Protein AF-A0A1Q9CAR0-F1 (afdb_monomer_lite)

Sequence (341 aa):
MVTATFPPHSLTHALHVLQQLASGEGRPVPVQEAQLLLSLAAATNALPNNTLVHLPWAWGQFVFPDGYIPATAQSIAPRDVLLQPCAVFRSPPAFCKAQLRRAITVALQLARDASGANPSSQTRASPALARAWKVWLFLPRMLLFRPAQSPKVPKQQLLARFTTFFQGDWGSLSRAALDEAGAVGLHSASPSDDVARRAERAAHLARLGELSAARQALIAEPLAPTSDSTLRELTDPVRRPPHPYRPLPPELLDFQPEAPVALDRAAAHARAPHLCQADTLPKCSASFSMMKRRHLCLQMSRPSSPERRCLHLSLLQSPWDDLLLFASPLEAPGGLLWAIC

Radius of gyration: 26.44 Å; chains: 1; bounding box: 55×83×66 Å

pLDDT: mean 70.46, std 23.62, range [19.92, 98.12]

Foldseek 3Di:
DDFDWDQLVVVLVVLVVLQVVCVVVVHDDPPVSVVLSVQSVVVNVPDPPPDIDTPVVVVVSQQDPVRDHDPSPDDDDLVVLVPQDFAFDQADDPVCPVLLVVLLVVLVVQLVVLVPPDPPVPDDRPVSNVVSVSSNVCVRLLQGTDALPDPDDDPVNSVVSSVCSVVVVSVVSSVVSVVRSVVVPPPPQDPVNQQVVLQVVLVVCVVVVNNVVSVCSNPPDPDDDPDVVVVCVVPPCVNDDVDDPDPDDVCVVPDDPPDDPPPPPVVVVVPPPVVPPDPPDPDDPPDPRPDDPFDDFDQDDDPPDPDRDGDDDGDDDDDDDDDDDDDDDDDDDDDDDDDDD

Secondary structure (DSSP, 8-state):
----EE-HHHHHHHHHHHHHHHHHTTPPPPHHHHHHHHHHHHHHHTSPTTPPEEHHHHHHHHS-TT----TTT-S--HHHHHHS---B-SS--GGGHHHHHHHHHHHHHHHHHHHHS-TTSTTS--HHHHHHHHHHHHHHHHHHBPPTT-SS--HHHHHHHHHHHHTT-HHHHHHHHHHHHHHT------HHHHHHHHHHHHHHHHHTT-HHHHHHHHHSPPPPP-SHHHHHHHH-TTTS-SS-SSPPPHHHHS---SS-----HHHHHHTSGGGS--TT------------TT-----PPPTT-S-----------------------------------

Structure (mmCIF, N/CA/C/O backbone):
data_AF-A0A1Q9CAR0-F1
#
_entry.id   AF-A0A1Q9CAR0-F1
#
loop_
_atom_site.group_PDB
_atom_site.id
_atom_site.type_symbol
_atom_site.label_atom_id
_atom_site.label_alt_id
_atom_site.label_comp_id
_atom_site.label_asym_id
_atom_site.label_entity_id
_atom_site.label_seq_id
_atom_site.pdbx_PDB_ins_code
_atom_site.Cartn_x
_atom_site.Cartn_y
_atom_site.Cartn_z
_atom_site.occupancy
_atom_site.B_iso_or_equiv
_atom_site.auth_seq_id
_atom_site.auth_comp_id
_atom_site.auth_asym_id
_atom_site.auth_atom_id
_atom_site.pdbx_PDB_model_num
ATOM 1 N N . MET A 1 1 ? 3.806 24.019 -5.425 1.00 40.94 1 MET A N 1
ATOM 2 C CA . MET A 1 1 ? 3.349 23.148 -4.311 1.00 40.94 1 MET A CA 1
ATOM 3 C C . MET A 1 1 ? 2.807 24.043 -3.208 1.00 40.94 1 MET A C 1
ATOM 5 O O . MET A 1 1 ? 3.475 25.013 -2.893 1.00 40.94 1 MET A O 1
ATOM 9 N N . VAL A 1 2 ? 1.627 23.763 -2.645 1.00 31.53 2 VAL A N 1
ATOM 10 C CA . VAL A 1 2 ? 1.108 24.522 -1.491 1.00 31.53 2 VAL A CA 1
ATOM 11 C C . VAL A 1 2 ? 1.754 23.957 -0.230 1.00 31.53 2 VAL A C 1
ATOM 13 O O . VAL A 1 2 ? 1.449 22.836 0.182 1.00 31.53 2 VAL A O 1
ATOM 16 N N . THR A 1 3 ? 2.690 24.696 0.350 1.00 45.91 3 THR A N 1
ATOM 17 C CA . THR A 1 3 ? 3.258 24.393 1.662 1.00 45.91 3 THR A CA 1
ATOM 18 C C . THR A 1 3 ? 2.278 24.881 2.723 1.00 45.91 3 THR A C 1
ATOM 20 O O . THR A 1 3 ? 1.964 26.061 2.803 1.00 45.91 3 THR A O 1
ATOM 23 N N . ALA A 1 4 ? 1.735 23.961 3.522 1.00 49.28 4 ALA A N 1
ATOM 24 C CA . ALA A 1 4 ? 0.886 24.338 4.644 1.00 49.28 4 ALA A CA 1
ATOM 25 C C . ALA A 1 4 ? 1.726 25.093 5.684 1.00 49.28 4 ALA A C 1
ATOM 27 O O . ALA A 1 4 ? 2.758 24.585 6.138 1.00 49.28 4 ALA A O 1
ATOM 28 N N . THR A 1 5 ? 1.271 26.289 6.044 1.00 72.56 5 THR A N 1
ATOM 29 C CA . THR A 1 5 ? 1.872 27.150 7.063 1.00 72.56 5 THR A CA 1
ATOM 30 C C . THR A 1 5 ? 0.940 27.255 8.263 1.00 72.56 5 THR A C 1
ATOM 32 O O . THR A 1 5 ? -0.278 27.327 8.093 1.00 72.56 5 THR A O 1
ATOM 35 N N . PHE A 1 6 ? 1.482 27.270 9.476 1.00 84.00 6 PHE A N 1
ATOM 36 C CA . PHE A 1 6 ? 0.685 27.386 10.701 1.00 84.00 6 PHE A CA 1
ATOM 37 C C . PHE A 1 6 ? 1.441 28.174 11.782 1.00 84.00 6 PHE A C 1
ATOM 39 O O . PHE A 1 6 ? 2.668 28.287 11.710 1.00 84.00 6 PHE A O 1
ATOM 46 N N . PRO A 1 7 ? 0.741 28.716 12.796 1.00 89.81 7 PRO A N 1
ATOM 47 C CA . PRO A 1 7 ? 1.390 29.417 13.895 1.00 89.81 7 PRO A CA 1
ATOM 48 C C . PRO A 1 7 ? 2.210 28.431 14.744 1.00 89.81 7 PRO A C 1
ATOM 50 O O . PRO A 1 7 ? 1.666 27.405 15.166 1.00 89.81 7 PRO A O 1
ATOM 53 N N . PRO A 1 8 ? 3.482 28.716 15.053 1.00 83.19 8 PRO A N 1
ATOM 54 C CA . PRO A 1 8 ? 4.367 27.785 15.751 1.00 83.19 8 PRO A CA 1
ATOM 55 C C . PRO A 1 8 ? 3.882 27.458 17.175 1.00 83.19 8 PRO A C 1
ATOM 57 O O . PRO A 1 8 ? 3.942 26.302 17.588 1.00 83.19 8 PRO A O 1
ATOM 60 N N . HIS A 1 9 ? 3.241 28.406 17.874 1.00 83.62 9 HIS A N 1
ATOM 61 C CA . HIS A 1 9 ? 2.608 28.151 19.179 1.00 83.62 9 HIS A CA 1
ATOM 62 C C . HIS A 1 9 ? 1.532 27.051 19.133 1.00 83.62 9 HIS A C 1
ATOM 64 O O . HIS A 1 9 ? 1.304 26.363 20.130 1.00 83.62 9 HIS A O 1
ATOM 70 N N . SER A 1 10 ? 0.897 26.832 17.974 1.00 80.44 10 SER A N 1
ATOM 71 C CA . SER A 1 10 ? -0.094 25.761 17.807 1.00 80.44 10 SER A CA 1
ATOM 72 C C . SER A 1 10 ? 0.543 24.372 17.877 1.00 80.44 10 SER A C 1
ATOM 74 O O . SER A 1 10 ? -0.099 23.439 18.363 1.00 80.44 10 SER A O 1
ATOM 76 N N . LEU A 1 11 ? 1.799 24.224 17.438 1.00 77.00 11 LEU A N 1
ATOM 77 C CA . LEU A 1 11 ? 2.539 22.967 17.571 1.00 77.00 11 LEU A CA 1
ATOM 78 C C . LEU A 1 11 ? 2.971 22.713 19.009 1.00 77.00 11 LEU A C 1
ATOM 80 O O . LEU A 1 11 ? 2.762 21.609 19.507 1.00 77.00 11 LEU A O 1
ATOM 84 N N . THR A 1 12 ? 3.517 23.729 19.681 1.00 81.94 12 THR A N 1
ATOM 85 C CA . THR A 1 12 ? 3.916 23.634 21.093 1.00 81.94 12 THR A CA 1
ATOM 86 C C . THR A 1 12 ? 2.724 23.233 21.955 1.00 81.94 12 THR A C 1
ATOM 88 O O . THR A 1 12 ? 2.809 22.295 22.746 1.00 81.94 12 THR A O 1
ATOM 91 N N . HIS A 1 13 ? 1.567 23.858 21.724 1.00 79.81 13 HIS A N 1
ATOM 92 C CA . HIS A 1 13 ? 0.322 23.489 22.389 1.00 79.81 13 HIS A CA 1
ATOM 93 C C . HIS A 1 13 ? -0.134 22.063 22.033 1.00 79.81 13 HIS A C 1
ATOM 95 O O . HIS A 1 13 ? -0.637 21.345 22.897 1.00 79.81 13 HIS A O 1
ATOM 101 N N . ALA A 1 14 ? -0.039 21.637 20.771 1.00 72.81 14 ALA A N 1
ATOM 102 C CA . ALA A 1 14 ? -0.458 20.291 20.373 1.00 72.81 14 ALA A CA 1
ATOM 103 C C . ALA A 1 14 ? 0.391 19.206 21.052 1.00 72.81 14 ALA A C 1
ATOM 105 O O . ALA A 1 14 ? -0.164 18.245 21.583 1.00 72.81 14 ALA A O 1
ATOM 106 N N . LEU A 1 15 ? 1.710 19.395 21.098 1.00 74.50 15 LEU A N 1
ATOM 107 C CA . LEU A 1 15 ? 2.628 18.511 21.814 1.00 74.50 15 LEU A CA 1
ATOM 108 C C . LEU A 1 15 ? 2.376 18.486 23.316 1.00 74.50 15 LEU A C 1
ATOM 110 O O . LEU A 1 15 ? 2.355 17.407 23.903 1.00 74.50 15 LEU A O 1
ATOM 114 N N . HIS A 1 16 ? 2.140 19.651 23.923 1.00 81.25 16 HIS A N 1
ATOM 115 C CA . HIS A 1 16 ? 1.841 19.739 25.349 1.00 81.25 16 HIS A CA 1
ATOM 116 C C . HIS A 1 16 ? 0.620 18.895 25.719 1.00 81.25 16 HIS A C 1
ATOM 118 O O . HIS A 1 16 ? 0.660 18.108 26.660 1.00 81.25 16 HIS A O 1
ATOM 124 N N . VAL A 1 17 ? -0.443 18.994 24.918 1.00 72.44 17 VAL A N 1
ATOM 125 C CA . VAL A 1 17 ? -1.665 18.206 25.114 1.00 72.44 17 VAL A CA 1
ATOM 126 C C . VAL A 1 17 ? -1.400 16.709 24.945 1.00 72.44 17 VAL A C 1
ATOM 128 O O . VAL A 1 17 ? -1.891 15.915 25.741 1.00 72.44 17 VAL A O 1
ATOM 131 N N . LEU A 1 18 ? -0.611 16.298 23.948 1.00 67.00 18 LEU A N 1
ATOM 132 C CA . LEU A 1 18 ? -0.275 14.881 23.759 1.00 67.00 18 LEU A CA 1
ATOM 133 C C . LEU A 1 18 ? 0.515 14.310 24.950 1.00 67.00 18 LEU A C 1
ATOM 135 O O . LEU A 1 18 ? 0.247 13.184 25.365 1.00 67.00 18 LEU A O 1
ATOM 139 N N . GLN A 1 19 ? 1.421 15.091 25.542 1.00 78.12 19 GLN A N 1
ATOM 140 C CA . GLN A 1 19 ? 2.161 14.698 26.746 1.00 78.12 19 GLN A CA 1
ATOM 141 C C . GLN A 1 19 ? 1.270 14.624 27.986 1.00 78.12 19 GLN A C 1
ATOM 143 O O . GLN A 1 19 ? 1.382 13.674 28.763 1.00 78.12 19 GLN A O 1
ATOM 148 N N . GLN A 1 20 ? 0.353 15.580 28.158 1.00 77.56 20 GLN A N 1
ATOM 149 C CA . GLN A 1 20 ? -0.632 15.540 29.241 1.00 77.56 20 GLN A CA 1
ATOM 150 C C . GLN A 1 20 ? -1.526 14.298 29.133 1.00 77.56 20 GLN A C 1
ATOM 152 O O . GLN A 1 20 ? -1.766 13.630 30.137 1.00 77.56 20 GLN A O 1
ATOM 157 N N . LEU A 1 21 ? -1.959 13.942 27.919 1.00 61.34 21 LEU A N 1
ATOM 158 C CA . LEU A 1 21 ? -2.765 12.741 27.681 1.00 61.34 21 LEU A CA 1
ATOM 159 C C . LEU A 1 21 ? -1.984 11.458 27.985 1.00 61.34 21 LEU A C 1
ATOM 161 O O . LEU A 1 21 ? -2.492 10.595 28.695 1.00 61.34 21 LEU A O 1
ATOM 165 N N . ALA A 1 22 ? -0.736 11.354 27.520 1.00 63.44 22 ALA A N 1
ATOM 166 C CA . ALA A 1 22 ? 0.125 10.215 27.835 1.00 63.44 22 ALA A CA 1
ATOM 167 C C . ALA A 1 22 ? 0.368 10.070 29.352 1.00 63.44 22 ALA A C 1
ATOM 169 O O . ALA A 1 22 ? 0.341 8.958 29.878 1.00 63.44 22 ALA A O 1
ATOM 170 N N . SER A 1 23 ? 0.530 11.194 30.059 1.00 75.19 23 SER A N 1
ATOM 171 C CA . SER A 1 23 ? 0.722 11.213 31.516 1.00 75.19 23 SER A CA 1
ATOM 172 C C . SER A 1 23 ? -0.546 10.808 32.273 1.00 75.19 23 SER A C 1
ATOM 174 O O . SER A 1 23 ? -0.464 10.094 33.271 1.00 75.19 23 SER A O 1
ATOM 176 N N . GLY A 1 24 ? -1.723 11.218 31.788 1.00 64.31 24 GLY A N 1
ATOM 177 C CA . GLY A 1 24 ? -3.017 10.844 32.370 1.00 64.31 24 GLY A CA 1
ATOM 178 C C . GLY A 1 24 ? -3.328 9.346 32.267 1.00 64.31 24 GLY A C 1
ATOM 179 O O . GLY A 1 24 ? -4.039 8.809 33.110 1.00 64.31 24 GLY A O 1
ATOM 180 N N . GLU A 1 25 ? -2.744 8.649 31.290 1.00 67.50 25 GLU A N 1
ATOM 181 C CA . GLU A 1 25 ? -2.834 7.188 31.139 1.00 67.50 25 GLU A CA 1
ATOM 182 C C . GLU A 1 25 ? -1.846 6.417 32.042 1.00 67.50 25 GLU A C 1
ATOM 184 O O . GLU A 1 25 ? -1.700 5.200 31.910 1.00 67.50 25 GLU A O 1
ATOM 189 N N . GLY A 1 26 ? -1.139 7.106 32.947 1.00 76.56 26 GLY A N 1
ATOM 190 C CA . GLY A 1 26 ? -0.159 6.500 33.852 1.00 76.56 26 GLY A CA 1
ATOM 191 C C . GLY A 1 26 ? 1.130 6.046 33.160 1.00 76.56 26 GLY A C 1
ATOM 192 O O . GLY A 1 26 ? 1.928 5.323 33.759 1.00 76.56 26 GLY A O 1
ATOM 193 N N . ARG A 1 27 ? 1.357 6.449 31.903 1.00 65.12 27 ARG A N 1
ATOM 194 C CA . ARG A 1 27 ? 2.610 6.170 31.195 1.00 65.12 27 ARG A CA 1
ATOM 195 C C . ARG A 1 27 ? 3.618 7.275 31.511 1.00 65.12 27 ARG A C 1
ATOM 197 O O . ARG A 1 27 ? 3.311 8.444 31.280 1.00 65.12 27 ARG A O 1
ATOM 204 N N . PRO A 1 28 ? 4.822 6.947 32.010 1.00 75.94 28 PRO A N 1
ATOM 205 C CA . PRO A 1 28 ? 5.851 7.957 32.209 1.00 75.94 28 PRO A CA 1
ATOM 206 C C . PRO A 1 28 ? 6.270 8.524 30.848 1.00 75.94 28 PRO A C 1
ATOM 208 O O . PRO A 1 28 ? 6.644 7.772 29.946 1.00 75.94 28 PRO A O 1
ATOM 211 N N . VAL A 1 29 ? 6.196 9.848 30.696 1.00 76.44 29 VAL A N 1
ATOM 212 C CA . VAL A 1 29 ? 6.686 10.539 29.497 1.00 76.44 29 VAL A CA 1
ATOM 213 C C . VAL A 1 29 ? 8.212 10.408 29.468 1.00 76.44 29 VAL A C 1
ATOM 215 O O . VAL A 1 29 ? 8.866 10.798 30.439 1.00 76.44 29 VAL A O 1
ATOM 218 N N . PRO A 1 30 ? 8.810 9.860 28.395 1.00 79.12 30 PRO A N 1
ATOM 219 C CA . PRO A 1 30 ? 10.259 9.755 28.295 1.00 79.12 30 PRO A CA 1
ATOM 220 C C . PRO A 1 30 ? 10.915 11.138 28.395 1.00 79.12 30 PRO A C 1
ATOM 222 O O . PRO A 1 30 ? 10.424 12.109 27.819 1.00 79.12 30 PRO A O 1
ATOM 225 N N . VAL A 1 31 ? 12.058 11.226 29.083 1.00 82.69 31 VAL A N 1
ATOM 226 C CA . VAL A 1 31 ? 12.798 12.489 29.300 1.00 82.69 31 VAL A CA 1
ATOM 227 C C . VAL A 1 31 ? 13.088 13.216 27.982 1.00 82.69 31 VAL A C 1
ATOM 229 O O . VAL A 1 31 ? 12.980 14.437 27.908 1.00 82.69 31 VAL A O 1
ATOM 232 N N . GLN A 1 32 ? 13.381 12.463 26.922 1.00 76.38 32 GLN A N 1
ATOM 233 C CA . GLN A 1 32 ? 13.600 12.990 25.575 1.00 76.38 32 GLN A CA 1
ATOM 234 C C . GLN A 1 32 ? 12.344 13.686 25.024 1.00 76.38 32 GLN A C 1
ATOM 236 O O . GLN A 1 32 ? 12.434 14.782 24.482 1.00 76.38 32 GLN A O 1
ATOM 241 N N . GLU A 1 33 ? 11.149 13.119 25.218 1.00 75.31 33 GLU A N 1
ATOM 242 C CA . GLU A 1 33 ? 9.906 13.751 24.759 1.00 75.31 33 GLU A CA 1
ATOM 243 C C . GLU A 1 33 ? 9.647 15.064 25.513 1.00 75.31 33 GLU A C 1
ATOM 245 O O . GLU A 1 33 ? 9.299 16.071 24.894 1.00 75.31 33 GLU A O 1
ATOM 250 N N . ALA A 1 34 ? 9.888 15.094 26.828 1.00 82.81 34 ALA A N 1
ATOM 251 C CA . ALA A 1 34 ? 9.787 16.321 27.622 1.00 82.81 34 ALA A CA 1
ATOM 252 C C . ALA A 1 34 ? 10.774 17.407 27.143 1.00 82.81 34 ALA A C 1
ATOM 254 O O . ALA A 1 34 ? 10.409 18.581 27.050 1.00 82.81 34 ALA A O 1
ATOM 255 N N . GLN A 1 35 ? 11.998 17.019 26.768 1.00 84.75 35 GLN A N 1
ATOM 256 C CA . GLN A 1 35 ? 13.003 17.926 26.199 1.00 84.75 35 GLN A CA 1
ATOM 257 C C . GLN A 1 35 ? 12.591 18.491 24.832 1.00 84.75 35 GLN A C 1
ATOM 259 O O . GLN A 1 35 ? 12.887 19.652 24.554 1.00 84.75 35 GLN A O 1
ATOM 264 N N . LEU A 1 36 ? 11.863 17.726 24.013 1.00 80.69 36 LEU A N 1
ATOM 265 C CA . LEU A 1 36 ? 11.379 18.180 22.703 1.00 80.69 36 LEU A CA 1
ATOM 266 C C . LEU A 1 36 ? 10.378 19.336 22.827 1.00 80.69 36 LEU A C 1
ATOM 268 O O . LEU A 1 36 ? 10.389 20.277 22.036 1.00 80.69 36 LEU A O 1
ATOM 272 N N . LEU A 1 37 ? 9.516 19.300 23.844 1.00 85.38 37 LEU A N 1
ATOM 273 C CA . LEU A 1 37 ? 8.583 20.398 24.089 1.00 85.38 37 LEU A CA 1
ATOM 274 C C . LEU A 1 37 ? 9.323 21.683 24.481 1.00 85.38 37 LEU A C 1
ATOM 276 O O . LEU A 1 37 ? 8.965 22.763 24.012 1.00 85.38 37 LEU A O 1
ATOM 280 N N . LEU A 1 38 ? 10.367 21.559 25.304 1.00 88.50 38 LEU A N 1
ATOM 281 C CA . LEU A 1 38 ? 11.207 22.685 25.708 1.00 88.50 38 LEU A CA 1
ATOM 282 C C . LEU A 1 38 ? 12.003 23.253 24.526 1.00 88.50 38 LEU A C 1
ATOM 284 O O . LEU A 1 38 ? 12.038 24.473 24.358 1.00 88.50 38 LEU A O 1
ATOM 288 N N . SER A 1 39 ? 12.589 22.400 23.678 1.00 86.81 39 SER A N 1
ATOM 289 C CA . SER A 1 39 ? 13.332 22.846 22.493 1.00 86.81 39 SER A CA 1
ATOM 290 C C . SER A 1 39 ? 12.418 23.523 21.473 1.00 86.81 39 SER A C 1
ATOM 292 O O . SER A 1 39 ? 12.744 24.606 20.989 1.00 86.81 39 SER A O 1
ATOM 294 N N . LEU A 1 40 ? 11.235 22.958 21.208 1.00 86.50 40 LEU A N 1
ATOM 295 C CA . LEU A 1 40 ? 10.265 23.564 20.301 1.00 86.50 40 LEU A CA 1
ATOM 296 C C . LEU A 1 40 ? 9.726 24.890 20.850 1.00 86.50 40 LEU A C 1
ATOM 298 O O . LEU A 1 40 ? 9.555 25.838 20.082 1.00 86.50 40 LEU A O 1
ATOM 302 N N . ALA A 1 41 ? 9.467 24.985 22.157 1.00 89.88 41 ALA A N 1
ATOM 303 C CA . ALA A 1 41 ? 9.058 26.237 22.791 1.00 89.88 41 ALA A CA 1
ATOM 304 C C . ALA A 1 41 ? 10.152 27.309 22.666 1.00 89.88 41 ALA A C 1
ATOM 306 O O . ALA A 1 41 ? 9.850 28.433 22.273 1.00 89.88 41 ALA A O 1
ATOM 307 N N . ALA A 1 42 ? 11.416 26.954 22.911 1.00 91.94 42 ALA A N 1
ATOM 308 C CA . ALA A 1 42 ? 12.550 27.860 22.742 1.00 91.94 42 ALA A CA 1
ATOM 309 C C . ALA A 1 42 ? 12.710 28.319 21.281 1.00 91.94 42 ALA A C 1
ATOM 311 O O . ALA A 1 42 ? 12.796 29.518 21.024 1.00 91.94 42 ALA A O 1
ATOM 312 N N . ALA A 1 43 ? 12.666 27.387 20.322 1.00 89.12 43 ALA A N 1
ATOM 313 C CA . ALA A 1 43 ? 12.741 27.693 18.893 1.00 89.12 43 ALA A CA 1
ATOM 314 C C . ALA A 1 43 ? 11.576 28.579 18.435 1.00 89.12 43 ALA A C 1
ATOM 316 O O . ALA A 1 43 ? 11.756 29.483 17.628 1.00 89.12 43 ALA A O 1
ATOM 317 N N . THR A 1 44 ? 10.384 28.349 18.985 1.00 89.50 44 THR A N 1
ATOM 318 C CA . THR A 1 44 ? 9.198 29.155 18.700 1.00 89.50 44 THR A CA 1
ATOM 319 C C . THR A 1 44 ? 9.312 30.567 19.276 1.00 89.50 44 THR A C 1
ATOM 321 O O . THR A 1 44 ? 8.948 31.522 18.600 1.00 89.50 44 THR A O 1
ATOM 324 N N . ASN A 1 45 ? 9.838 30.712 20.493 1.00 92.06 45 ASN A N 1
ATOM 325 C CA . ASN A 1 45 ? 10.032 32.015 21.137 1.00 92.06 45 ASN A CA 1
ATOM 326 C C . ASN A 1 45 ? 11.146 32.844 20.480 1.00 92.06 45 ASN A C 1
ATOM 328 O O . ASN A 1 45 ? 11.174 34.059 20.640 1.00 92.06 45 ASN A O 1
ATOM 332 N N . ALA A 1 46 ? 12.058 32.199 19.749 1.00 91.94 46 ALA A N 1
ATOM 333 C CA . ALA A 1 46 ? 13.081 32.875 18.957 1.00 91.94 46 ALA A CA 1
ATOM 334 C C . ALA A 1 46 ? 12.542 33.440 17.628 1.00 91.94 46 ALA A C 1
ATOM 336 O O . ALA A 1 46 ? 13.227 34.227 16.976 1.00 91.94 46 ALA A O 1
ATOM 337 N N . LEU A 1 47 ? 11.336 33.043 17.207 1.00 91.50 47 LEU A N 1
ATOM 338 C CA . LEU A 1 47 ? 10.711 33.574 16.000 1.00 91.50 47 LEU A CA 1
ATOM 339 C C . LEU A 1 47 ? 10.013 34.910 16.296 1.00 91.50 47 LEU A C 1
ATOM 341 O O . LEU A 1 47 ? 9.420 35.071 17.363 1.00 91.50 47 LEU A O 1
ATOM 345 N N . PRO A 1 48 ? 10.005 35.858 15.341 1.00 93.19 48 PRO A N 1
ATOM 346 C CA . PRO A 1 48 ? 9.202 37.068 15.459 1.00 93.19 48 PRO A CA 1
ATOM 347 C C . PRO A 1 48 ? 7.716 36.753 15.668 1.00 93.19 48 PRO A C 1
ATOM 349 O O . PRO A 1 48 ? 7.191 35.760 15.146 1.00 93.19 48 PRO A O 1
ATOM 352 N N . ASN A 1 49 ? 7.012 37.635 16.379 1.00 86.62 49 ASN A N 1
ATOM 353 C CA . ASN A 1 49 ? 5.568 37.517 16.574 1.00 86.62 49 ASN A CA 1
ATOM 354 C C . ASN A 1 49 ? 4.839 37.397 15.222 1.00 86.62 49 ASN A C 1
ATOM 356 O O . ASN A 1 49 ? 5.206 38.051 14.249 1.00 86.62 49 ASN A O 1
ATOM 360 N N . ASN A 1 50 ? 3.791 36.569 15.173 1.00 85.75 50 ASN A N 1
ATOM 361 C CA . ASN A 1 50 ? 2.985 36.275 13.976 1.00 85.75 50 ASN A CA 1
ATOM 362 C C . ASN A 1 50 ? 3.711 35.540 12.831 1.00 85.75 50 ASN A C 1
ATOM 364 O O . ASN A 1 50 ? 3.144 35.399 11.747 1.00 85.75 50 ASN A O 1
ATOM 368 N N . THR A 1 51 ? 4.920 35.013 13.054 1.00 88.62 51 THR A N 1
ATOM 369 C CA . THR A 1 51 ? 5.588 34.161 12.058 1.00 88.62 51 THR A CA 1
ATOM 370 C C . THR A 1 51 ? 4.784 32.881 11.835 1.00 88.62 51 THR A C 1
ATOM 372 O O . THR A 1 51 ? 4.453 32.172 12.786 1.00 88.62 51 THR A O 1
ATOM 375 N N . LEU A 1 52 ? 4.490 32.555 10.577 1.00 88.44 52 LEU A N 1
ATOM 376 C CA . LEU A 1 52 ? 3.950 31.252 10.205 1.00 88.44 52 LEU A CA 1
ATOM 377 C C . LEU A 1 52 ? 5.099 30.340 9.790 1.00 88.44 52 LEU A C 1
ATOM 379 O O . LEU A 1 52 ? 5.932 30.712 8.966 1.00 88.44 52 LEU A O 1
ATOM 383 N N . VAL A 1 53 ? 5.132 29.131 10.339 1.00 85.06 53 VAL A N 1
ATOM 384 C CA . VAL A 1 53 ? 6.177 28.156 10.025 1.00 85.06 53 VAL A CA 1
ATOM 385 C C . VAL A 1 53 ? 5.646 27.109 9.058 1.00 85.06 53 VAL A C 1
ATOM 387 O O . VAL A 1 53 ? 4.485 26.698 9.127 1.00 85.06 53 VAL A O 1
ATOM 390 N N . HIS A 1 54 ? 6.497 26.680 8.130 1.00 82.75 54 HIS A N 1
ATOM 391 C CA . HIS A 1 54 ? 6.172 25.615 7.191 1.00 82.75 54 HIS A CA 1
ATOM 392 C C . HIS A 1 54 ? 6.499 24.241 7.784 1.00 82.75 54 HIS A C 1
ATOM 394 O O . HIS A 1 54 ? 7.385 24.082 8.627 1.00 82.75 54 HIS A O 1
ATOM 400 N N . LEU A 1 55 ? 5.814 23.214 7.284 1.00 69.56 55 LEU A N 1
ATOM 401 C CA . LEU A 1 55 ? 5.960 21.837 7.761 1.00 69.56 55 LEU A CA 1
ATOM 402 C C . LEU A 1 55 ? 7.417 21.309 7.765 1.00 69.56 55 LEU A C 1
ATOM 404 O O . LEU A 1 55 ? 7.783 20.662 8.743 1.00 69.56 55 LEU A O 1
ATOM 408 N N . PRO A 1 56 ? 8.284 21.621 6.777 1.00 75.50 56 PRO A N 1
ATOM 409 C CA . PRO A 1 56 ? 9.702 21.249 6.853 1.00 75.50 56 PRO A CA 1
ATOM 410 C C . PRO A 1 56 ? 10.488 21.870 8.022 1.00 75.50 56 PRO A C 1
ATOM 412 O O . PRO A 1 56 ? 11.362 21.209 8.571 1.00 75.50 56 PRO A O 1
ATOM 415 N N . TRP A 1 57 ? 10.179 23.107 8.434 1.00 87.00 57 TRP A N 1
ATOM 416 C CA . TRP A 1 57 ? 10.852 23.746 9.571 1.00 87.00 57 TRP A CA 1
ATOM 417 C C . TRP A 1 57 ? 10.447 23.055 10.863 1.00 87.00 57 TRP A C 1
ATOM 419 O O . TRP A 1 57 ? 11.299 22.664 11.654 1.00 87.00 57 TRP A O 1
ATOM 429 N N . ALA A 1 58 ? 9.138 22.839 11.024 1.00 74.81 58 ALA A N 1
ATOM 430 C CA . ALA A 1 58 ? 8.598 22.114 12.159 1.00 74.81 58 ALA A CA 1
ATOM 431 C C . ALA A 1 58 ? 9.249 20.735 12.264 1.00 74.81 58 ALA A C 1
ATOM 433 O O . ALA A 1 58 ? 9.728 20.370 13.328 1.00 74.81 58 ALA A O 1
ATOM 434 N N . TRP A 1 59 ? 9.351 20.019 11.141 1.00 72.50 59 TRP A N 1
ATOM 435 C CA . TRP A 1 59 ? 10.011 18.719 11.058 1.00 72.50 59 TRP A CA 1
ATOM 436 C C . TRP A 1 59 ? 11.454 18.743 11.574 1.00 72.50 59 TRP A C 1
ATOM 438 O O . TRP A 1 59 ? 11.832 17.859 12.336 1.00 72.50 59 TRP A O 1
ATOM 448 N N . GLY A 1 60 ? 12.228 19.781 11.245 1.00 78.31 60 GLY A N 1
ATOM 449 C CA . GLY A 1 60 ? 13.590 19.962 11.758 1.00 78.31 60 GLY A CA 1
ATOM 450 C C . GLY A 1 60 ? 13.682 20.096 13.283 1.00 78.31 60 GLY A C 1
ATOM 451 O O . GLY A 1 60 ? 14.736 19.823 13.840 1.00 78.31 60 GLY A O 1
ATOM 452 N N . GLN A 1 61 ? 12.589 20.460 13.963 1.00 80.62 61 GLN A N 1
ATOM 453 C CA . GLN A 1 61 ? 12.528 20.546 15.428 1.00 80.62 61 GLN A CA 1
ATOM 454 C C . GLN A 1 61 ? 12.130 19.219 16.100 1.00 80.62 61 GLN A C 1
ATOM 456 O O . GLN A 1 61 ? 12.357 19.047 17.294 1.00 80.62 61 GLN A O 1
ATOM 461 N N . PHE A 1 62 ? 11.518 18.285 15.357 1.00 68.56 62 PHE A N 1
ATOM 462 C CA . PHE A 1 62 ? 11.042 16.994 15.884 1.00 68.56 62 PHE A CA 1
ATOM 463 C C . PHE A 1 62 ? 12.035 15.845 15.707 1.00 68.56 62 PHE A C 1
ATOM 465 O O . PHE A 1 62 ? 11.833 14.774 16.281 1.00 68.56 62 PHE A O 1
ATOM 472 N N . VAL A 1 63 ? 13.058 16.043 14.879 1.00 65.38 63 VAL A N 1
ATOM 473 C CA . VAL A 1 63 ? 14.077 15.039 14.587 1.00 65.38 63 VAL A CA 1
ATOM 474 C C . VAL A 1 63 ? 15.282 15.332 15.468 1.00 65.38 63 VAL A C 1
ATOM 476 O O . VAL A 1 63 ? 15.942 16.358 15.306 1.00 65.38 63 VAL A O 1
ATOM 479 N N . PHE A 1 64 ? 15.555 14.445 16.421 1.00 65.81 64 PHE A N 1
ATOM 480 C CA . PHE A 1 64 ? 16.756 14.549 17.243 1.00 65.81 64 PHE A CA 1
ATOM 481 C C . PHE A 1 64 ? 18.026 14.345 16.389 1.00 65.81 64 PHE A C 1
ATOM 483 O O . PHE A 1 64 ? 17.955 13.717 15.330 1.00 65.81 64 PHE A O 1
ATOM 490 N N . PRO A 1 65 ? 19.204 14.833 16.830 1.00 56.97 65 PRO A N 1
ATOM 491 C CA . PRO A 1 65 ? 20.471 14.644 16.110 1.00 56.97 65 PRO A CA 1
ATOM 492 C C . PRO A 1 65 ? 20.848 13.174 15.865 1.00 56.97 65 PRO A C 1
ATOM 494 O O . PRO A 1 65 ? 21.632 12.880 14.968 1.00 56.97 65 PRO A O 1
ATOM 497 N N . ASP A 1 66 ? 20.282 12.254 16.648 1.00 50.91 66 ASP A N 1
ATOM 498 C CA . ASP A 1 66 ? 20.431 10.801 16.522 1.00 50.91 66 ASP A CA 1
ATOM 499 C C . ASP A 1 66 ? 19.372 10.146 15.604 1.00 50.91 66 ASP A C 1
ATOM 501 O O . ASP A 1 66 ? 19.388 8.931 15.408 1.00 50.91 66 ASP A O 1
ATOM 505 N N . GLY A 1 67 ? 18.456 10.933 15.024 1.00 51.06 67 GLY A N 1
ATOM 506 C CA . GLY A 1 67 ? 17.371 10.467 14.157 1.00 51.06 67 GLY A CA 1
ATOM 507 C C . GLY A 1 67 ? 16.146 9.918 14.896 1.00 51.06 67 GLY A C 1
ATOM 508 O O . GLY A 1 67 ? 15.226 9.412 14.244 1.00 51.06 67 GLY A O 1
ATOM 509 N N . TYR A 1 68 ? 16.096 10.007 16.229 1.00 50.38 68 TYR A N 1
ATOM 510 C CA . TYR A 1 68 ? 14.935 9.581 17.007 1.00 50.38 68 TYR A CA 1
ATOM 511 C C . TYR A 1 68 ? 13.721 10.489 16.732 1.00 50.38 68 TYR A C 1
ATOM 513 O O . TYR A 1 68 ? 13.829 11.712 16.651 1.00 50.38 68 TYR A O 1
ATOM 521 N N . ILE A 1 69 ? 12.545 9.875 16.586 1.00 53.75 69 ILE A N 1
ATOM 522 C CA . ILE A 1 69 ? 11.234 10.538 16.506 1.00 53.75 69 ILE A CA 1
ATOM 523 C C . ILE A 1 69 ? 10.436 10.005 17.703 1.00 53.75 69 ILE A C 1
ATOM 525 O O . ILE A 1 69 ? 10.374 8.788 17.848 1.00 53.75 69 ILE A O 1
ATOM 529 N N . PRO A 1 70 ? 9.824 10.827 18.566 1.00 46.78 70 PRO A N 1
ATOM 530 C CA . PRO A 1 70 ? 9.153 10.341 19.776 1.00 46.78 70 PRO A CA 1
ATOM 531 C C . PRO A 1 70 ? 8.040 9.322 19.463 1.00 46.78 70 PRO A C 1
ATOM 533 O O . PRO A 1 70 ? 7.413 9.376 18.398 1.00 46.78 70 PRO A O 1
ATOM 536 N N . ALA A 1 71 ? 7.765 8.389 20.381 1.00 48.59 71 ALA A N 1
ATOM 537 C CA . ALA A 1 71 ? 6.807 7.289 20.186 1.00 48.59 71 ALA A CA 1
ATOM 538 C C . ALA A 1 71 ? 5.376 7.795 19.895 1.00 48.59 71 ALA A C 1
ATOM 540 O O . ALA A 1 71 ? 4.578 7.121 19.240 1.00 48.59 71 ALA A O 1
ATOM 541 N N . THR A 1 72 ? 5.082 9.024 20.317 1.00 43.62 72 THR A N 1
ATOM 542 C CA . THR A 1 72 ? 3.860 9.789 20.031 1.00 43.62 72 THR A CA 1
ATOM 543 C C . THR A 1 72 ? 3.732 10.280 18.572 1.00 43.62 72 THR A C 1
ATOM 545 O O . THR A 1 72 ? 2.619 10.579 18.135 1.00 43.62 72 THR A O 1
ATOM 548 N N . ALA A 1 73 ? 4.816 10.299 17.781 1.00 44.09 73 ALA A N 1
ATOM 549 C CA . ALA A 1 73 ? 4.847 10.652 16.347 1.00 44.09 73 ALA A CA 1
ATOM 550 C C . ALA A 1 73 ? 5.128 9.451 15.402 1.00 44.09 73 ALA A C 1
ATOM 552 O O . ALA A 1 73 ? 5.068 9.567 14.174 1.00 44.09 73 ALA A O 1
ATOM 553 N N . GLN A 1 74 ? 5.368 8.276 15.974 1.00 49.06 74 GLN A N 1
ATOM 554 C CA . GLN A 1 74 ? 5.669 7.002 15.321 1.00 49.06 74 GLN A CA 1
ATOM 555 C C . GLN A 1 74 ? 4.375 6.176 15.076 1.00 49.06 74 GLN A C 1
ATOM 557 O O . GLN A 1 74 ? 3.326 6.422 15.653 1.00 49.06 74 GLN A O 1
ATOM 562 N N . SER A 1 75 ? 4.295 5.195 14.183 1.00 51.31 75 SER A N 1
ATOM 563 C CA . SER A 1 75 ? 5.343 4.225 13.887 1.00 51.31 75 SER A CA 1
ATOM 564 C C . SER A 1 75 ? 5.868 4.193 12.467 1.00 51.31 75 SER A C 1
ATOM 566 O O . SER A 1 75 ? 6.987 3.739 12.309 1.00 51.31 75 SER A O 1
ATOM 568 N N . ILE A 1 76 ? 5.182 4.726 11.454 1.00 53.47 76 ILE A N 1
ATOM 569 C CA . ILE A 1 76 ? 5.857 5.136 10.216 1.00 53.47 76 ILE A CA 1
ATOM 570 C C . ILE A 1 76 ? 5.126 6.344 9.620 1.00 53.47 76 ILE A C 1
ATOM 572 O O . ILE A 1 76 ? 3.886 6.358 9.534 1.00 53.47 76 ILE A O 1
ATOM 576 N N . ALA A 1 77 ? 5.876 7.370 9.207 1.00 64.38 77 ALA A N 1
ATOM 577 C CA . ALA A 1 77 ? 5.320 8.452 8.411 1.00 64.38 77 ALA A CA 1
ATOM 578 C C . ALA A 1 77 ? 4.760 7.851 7.110 1.00 64.38 77 ALA A C 1
ATOM 580 O O . ALA A 1 77 ? 5.459 7.091 6.434 1.00 64.38 77 ALA A O 1
ATOM 581 N N . PRO A 1 78 ? 3.507 8.155 6.721 1.00 64.88 78 PRO A N 1
ATOM 582 C CA . PRO A 1 78 ? 2.912 7.513 5.558 1.00 64.88 78 PRO A CA 1
ATOM 583 C C . PRO A 1 78 ? 3.730 7.704 4.284 1.00 64.88 78 PRO A C 1
ATOM 585 O O . PRO A 1 78 ? 3.775 6.827 3.427 1.00 64.88 78 PRO A O 1
ATOM 588 N N . ARG A 1 79 ? 4.406 8.852 4.198 1.00 69.38 79 ARG A N 1
ATOM 589 C CA . ARG A 1 79 ? 5.319 9.191 3.117 1.00 69.38 79 ARG A CA 1
ATOM 590 C C . ARG A 1 79 ? 6.426 8.148 2.973 1.00 69.38 79 ARG A C 1
ATOM 592 O O . ARG A 1 79 ? 6.604 7.634 1.879 1.00 69.38 79 ARG A O 1
ATOM 599 N N . ASP A 1 80 ? 7.096 7.778 4.054 1.00 69.38 80 ASP A N 1
ATOM 600 C CA . ASP A 1 80 ? 8.262 6.892 3.984 1.00 69.38 80 ASP A CA 1
ATOM 601 C C . ASP A 1 80 ? 7.856 5.468 3.594 1.00 69.38 80 ASP A C 1
ATOM 603 O O . ASP A 1 80 ? 8.463 4.872 2.706 1.00 69.38 80 ASP A O 1
ATOM 607 N N . VAL A 1 81 ? 6.741 4.959 4.136 1.00 71.88 81 VAL A N 1
ATOM 608 C CA . VAL A 1 81 ? 6.188 3.655 3.720 1.00 71.88 81 VAL A CA 1
ATOM 609 C C . VAL A 1 81 ? 5.795 3.656 2.243 1.00 71.88 81 VAL A C 1
ATOM 611 O O . VAL A 1 81 ? 6.021 2.671 1.543 1.00 71.88 81 VAL A O 1
ATOM 614 N N . LEU A 1 82 ? 5.156 4.727 1.760 1.00 73.50 82 LEU A N 1
ATOM 615 C CA . LEU A 1 82 ? 4.697 4.810 0.371 1.00 73.50 82 LEU A CA 1
ATOM 616 C C . LEU A 1 82 ? 5.856 4.983 -0.617 1.00 73.50 82 LEU A C 1
ATOM 618 O O . LEU A 1 82 ? 5.751 4.511 -1.750 1.00 73.50 82 LEU A O 1
ATOM 622 N N . LEU A 1 83 ? 6.943 5.631 -0.195 1.00 77.00 83 LEU A N 1
ATOM 623 C CA . LEU A 1 83 ? 8.141 5.819 -1.011 1.00 77.00 83 LEU A CA 1
ATOM 624 C C . LEU A 1 83 ? 9.015 4.564 -1.074 1.00 77.00 83 LEU A C 1
ATOM 626 O O . LEU A 1 83 ? 9.657 4.329 -2.097 1.00 77.00 83 LEU A O 1
ATOM 630 N N . GLN A 1 84 ? 9.011 3.727 -0.035 1.00 77.88 84 GLN A N 1
ATOM 631 C CA . GLN A 1 84 ? 9.766 2.479 -0.064 1.00 77.88 84 GLN A CA 1
ATOM 632 C C . GLN A 1 84 ? 9.223 1.521 -1.139 1.00 77.88 84 GLN A C 1
ATOM 634 O O . GLN A 1 84 ? 8.018 1.234 -1.153 1.00 77.88 84 GLN A O 1
ATOM 639 N N . PRO A 1 85 ? 10.076 0.954 -2.009 1.00 79.56 85 PRO A N 1
ATOM 640 C CA . PRO A 1 85 ? 9.644 -0.010 -3.013 1.00 79.56 85 PRO A CA 1
ATOM 641 C C . PRO A 1 85 ? 9.053 -1.254 -2.340 1.00 79.56 85 PRO A C 1
ATOM 643 O O . PRO A 1 85 ? 9.649 -1.826 -1.443 1.00 79.56 85 PRO A O 1
ATOM 646 N N . CYS A 1 86 ? 7.870 -1.692 -2.768 1.00 84.00 86 CYS A N 1
ATOM 647 C CA . CYS A 1 86 ? 7.291 -2.959 -2.324 1.00 84.00 86 CYS A CA 1
ATOM 648 C C . CYS A 1 86 ? 6.709 -3.708 -3.508 1.00 84.00 86 CYS A C 1
ATOM 650 O O . CYS A 1 86 ? 5.918 -3.173 -4.293 1.00 84.00 86 CYS A O 1
ATOM 652 N N . ALA A 1 87 ? 7.109 -4.968 -3.633 1.00 87.88 87 ALA A N 1
ATOM 653 C CA . ALA A 1 87 ? 6.653 -5.849 -4.687 1.00 87.88 87 ALA A CA 1
ATOM 654 C C . ALA A 1 87 ? 5.231 -6.350 -4.393 1.00 87.88 87 ALA A C 1
ATOM 656 O O . ALA A 1 87 ? 5.037 -7.495 -4.004 1.00 87.88 87 ALA A O 1
ATOM 657 N N . VAL A 1 88 ? 4.210 -5.528 -4.619 1.00 90.62 88 VAL A N 1
ATOM 658 C CA . VAL A 1 88 ? 2.812 -5.964 -4.471 1.00 90.62 88 VAL A CA 1
ATOM 659 C C . VAL A 1 88 ? 2.320 -6.774 -5.676 1.00 90.62 88 VAL A C 1
ATOM 661 O O . VAL A 1 88 ? 2.821 -6.631 -6.799 1.00 90.62 88 VAL A O 1
ATOM 664 N N . PHE A 1 89 ? 1.328 -7.641 -5.465 1.00 86.06 89 PHE A N 1
ATOM 665 C CA . PHE A 1 89 ? 0.605 -8.275 -6.571 1.00 86.06 89 PHE A CA 1
ATOM 666 C C . PHE A 1 89 ? -0.078 -7.217 -7.452 1.00 86.06 89 PHE A C 1
ATOM 668 O O . PHE A 1 89 ? -0.754 -6.324 -6.951 1.00 86.06 89 PHE A O 1
ATOM 675 N N . ARG A 1 90 ? 0.040 -7.355 -8.780 1.00 84.06 90 ARG A N 1
ATOM 676 C CA . ARG A 1 90 ? -0.685 -6.496 -9.741 1.00 84.06 90 ARG A CA 1
ATOM 677 C C . ARG A 1 90 ? -2.189 -6.765 -9.747 1.00 84.06 90 ARG A C 1
ATOM 679 O O . ARG A 1 90 ? -2.986 -5.865 -9.977 1.00 84.06 90 ARG A O 1
ATOM 686 N N . SER A 1 91 ? -2.567 -8.021 -9.526 1.00 85.19 91 SER A N 1
ATOM 687 C CA . SER A 1 91 ? -3.953 -8.449 -9.388 1.00 85.19 91 SER A CA 1
ATOM 688 C C . SER A 1 91 ? -4.039 -9.449 -8.239 1.00 85.19 91 SER A C 1
ATOM 690 O O . SER A 1 91 ? -3.201 -10.356 -8.176 1.00 85.19 91 SER A O 1
ATOM 692 N N . PRO A 1 92 ? -5.004 -9.298 -7.319 1.00 90.81 92 PRO A N 1
ATOM 693 C CA . PRO A 1 92 ? -5.171 -10.245 -6.230 1.00 90.81 92 PRO A CA 1
ATOM 694 C C . PRO A 1 92 ? -5.551 -11.631 -6.782 1.00 90.81 92 PRO A C 1
ATOM 696 O O . PRO A 1 92 ? -6.450 -11.725 -7.630 1.00 90.81 92 PRO A O 1
ATOM 699 N N . PRO A 1 93 ? -4.915 -12.716 -6.295 1.00 92.19 93 PRO A N 1
ATOM 700 C CA . PRO A 1 93 ? -5.316 -14.079 -6.627 1.00 92.19 93 PRO A CA 1
ATOM 701 C C . PRO A 1 93 ? -6.818 -14.310 -6.417 1.00 92.19 93 PRO A C 1
ATOM 703 O O . PRO A 1 93 ? -7.405 -13.821 -5.451 1.00 92.19 93 PRO A O 1
ATOM 706 N N . ALA A 1 94 ? -7.452 -15.087 -7.301 1.00 91.69 94 ALA A N 1
ATOM 707 C CA . ALA A 1 94 ? -8.906 -15.279 -7.286 1.00 91.69 94 ALA A CA 1
ATOM 708 C C . ALA A 1 94 ? -9.443 -15.730 -5.915 1.00 91.69 94 ALA A C 1
ATOM 710 O O . ALA A 1 94 ? -10.454 -15.206 -5.450 1.00 91.69 94 ALA A O 1
ATOM 711 N N . PHE A 1 95 ? -8.720 -16.625 -5.231 1.00 95.25 95 PHE A N 1
ATOM 712 C CA . PHE A 1 95 ? -9.126 -17.177 -3.937 1.00 95.25 95 PHE A CA 1
ATOM 713 C C . PHE A 1 95 ? -9.171 -16.149 -2.794 1.00 95.25 95 PHE A C 1
ATOM 715 O O . PHE A 1 95 ? -9.862 -16.390 -1.809 1.00 95.25 95 PHE A O 1
ATOM 722 N N . CYS A 1 96 ? -8.456 -15.019 -2.885 1.00 95.50 96 CYS A N 1
ATOM 723 C CA . CYS A 1 96 ? -8.447 -14.002 -1.828 1.00 95.50 96 CYS A CA 1
ATOM 724 C C . CYS A 1 96 ? -9.274 -12.754 -2.166 1.00 95.50 96 CYS A C 1
ATOM 726 O O . CYS A 1 96 ? -9.434 -11.891 -1.306 1.00 95.50 96 CYS A O 1
ATOM 728 N N . LYS A 1 97 ? -9.868 -12.658 -3.367 1.00 92.38 97 LYS A N 1
ATOM 729 C CA . LYS A 1 97 ? -10.672 -11.490 -3.783 1.00 92.38 97 LYS A CA 1
ATOM 730 C C . LYS A 1 97 ? -11.823 -11.178 -2.822 1.00 92.38 97 LYS A C 1
ATOM 732 O O . LYS A 1 97 ? -12.090 -10.013 -2.545 1.00 92.38 97 LYS A O 1
ATOM 737 N N . ALA A 1 98 ? -12.515 -12.198 -2.313 1.00 93.31 98 ALA A N 1
ATOM 738 C CA . ALA A 1 98 ? -13.597 -12.004 -1.345 1.00 93.31 98 ALA A CA 1
ATOM 739 C C . ALA A 1 98 ? -13.077 -11.452 -0.006 1.00 93.31 98 ALA A C 1
ATOM 741 O O . ALA A 1 98 ? -13.618 -10.472 0.500 1.00 93.31 98 ALA A O 1
ATOM 742 N N . GLN A 1 99 ? -11.983 -12.018 0.514 1.00 95.94 99 GLN A N 1
ATOM 743 C CA . GLN A 1 99 ? -11.361 -11.561 1.760 1.00 95.94 99 GLN A CA 1
ATOM 744 C C . GLN A 1 99 ? -10.788 -10.147 1.630 1.00 95.94 99 GLN A C 1
ATOM 746 O O . GLN A 1 99 ? -10.941 -9.338 2.538 1.00 95.94 99 GLN A O 1
ATOM 751 N N . LEU A 1 100 ? -10.207 -9.810 0.475 1.00 94.88 100 LEU A N 1
ATOM 752 C CA . LEU A 1 100 ? -9.721 -8.463 0.187 1.00 94.88 100 LEU A CA 1
ATOM 753 C C . LEU A 1 100 ? -10.847 -7.433 0.174 1.00 94.88 100 LEU A C 1
ATOM 755 O O . LEU A 1 100 ? -10.704 -6.386 0.797 1.00 94.88 100 LEU A O 1
ATOM 759 N N . ARG A 1 101 ? -11.979 -7.737 -0.475 1.00 93.50 101 ARG A N 1
ATOM 760 C CA . ARG A 1 101 ? -13.160 -6.861 -0.432 1.00 93.50 101 ARG A CA 1
ATOM 761 C C . ARG A 1 101 ? -13.629 -6.642 1.004 1.00 93.50 101 ARG A C 1
ATOM 763 O O . ARG A 1 101 ? -13.811 -5.499 1.403 1.00 93.50 101 ARG A O 1
ATOM 770 N N . ARG A 1 102 ? -13.731 -7.715 1.796 1.00 96.00 102 ARG A N 1
ATOM 771 C CA . ARG A 1 102 ? -14.104 -7.627 3.214 1.00 96.00 102 ARG A CA 1
ATOM 772 C C . ARG A 1 102 ? -13.121 -6.769 4.017 1.00 96.00 102 ARG A C 1
ATOM 774 O O . ARG A 1 102 ? -13.558 -5.926 4.790 1.00 96.00 102 ARG A O 1
ATOM 781 N N . ALA A 1 103 ? -11.815 -6.939 3.817 1.00 94.56 103 ALA A N 1
ATOM 782 C CA . ALA A 1 103 ? -10.792 -6.145 4.494 1.00 94.56 103 ALA A CA 1
ATOM 783 C C . ALA A 1 103 ? -10.898 -4.648 4.140 1.00 94.56 103 ALA A C 1
ATOM 785 O O . ALA A 1 103 ? -10.819 -3.802 5.028 1.00 94.56 103 ALA A O 1
ATOM 786 N N . ILE A 1 104 ? -11.138 -4.321 2.863 1.00 91.56 104 ILE A N 1
ATOM 787 C CA . ILE A 1 104 ? -11.374 -2.940 2.409 1.00 91.56 104 ILE A CA 1
ATOM 788 C C . ILE A 1 104 ? -12.616 -2.355 3.087 1.00 91.56 104 ILE A C 1
ATOM 790 O O . ILE A 1 104 ? -12.561 -1.227 3.574 1.00 91.56 104 ILE A O 1
ATOM 794 N N . THR A 1 105 ? -13.713 -3.115 3.151 1.00 93.12 105 THR A N 1
ATOM 795 C CA . THR A 1 105 ? -14.939 -2.690 3.841 1.00 93.12 105 THR A CA 1
ATOM 796 C C . THR A 1 105 ? -14.672 -2.384 5.312 1.00 93.12 105 THR A C 1
ATOM 798 O O . THR A 1 105 ? -15.067 -1.318 5.770 1.00 93.12 105 THR A O 1
ATOM 801 N N . VAL A 1 106 ? -13.946 -3.254 6.023 1.00 92.88 106 VAL A N 1
ATOM 802 C CA . VAL A 1 106 ? -13.573 -3.031 7.432 1.00 92.88 106 VAL A CA 1
ATOM 803 C C . VAL A 1 106 ? -12.733 -1.759 7.586 1.00 92.88 106 VAL A C 1
ATOM 805 O O . VAL A 1 106 ? -13.035 -0.925 8.432 1.00 92.88 106 VAL A O 1
ATOM 808 N N . ALA A 1 107 ? -11.717 -1.556 6.744 1.00 89.19 107 ALA A N 1
ATOM 809 C CA . ALA A 1 107 ? -10.875 -0.360 6.813 1.00 89.19 107 ALA A CA 1
ATOM 810 C C . ALA A 1 107 ? -11.657 0.942 6.546 1.00 89.19 107 ALA A C 1
ATOM 812 O O . ALA A 1 107 ? -11.421 1.954 7.205 1.00 89.19 107 ALA A O 1
ATOM 813 N N . LEU A 1 108 ? -12.613 0.918 5.611 1.00 87.69 108 LEU A N 1
ATOM 814 C CA . LEU A 1 108 ? -13.499 2.055 5.341 1.00 87.69 108 LEU A CA 1
ATOM 815 C C . LEU A 1 108 ? -14.509 2.295 6.469 1.00 87.69 108 LEU A C 1
ATOM 817 O O . LEU A 1 108 ? -14.784 3.449 6.791 1.00 87.69 108 LEU A O 1
ATOM 821 N N . GLN A 1 109 ? -15.045 1.233 7.076 1.00 91.75 109 GLN A N 1
ATOM 822 C CA . GLN A 1 109 ? -15.921 1.335 8.248 1.00 91.75 109 GLN A CA 1
ATOM 823 C C . GLN A 1 109 ? -15.184 1.996 9.411 1.00 91.75 109 GLN A C 1
ATOM 825 O O . GLN A 1 109 ? -15.673 2.989 9.932 1.00 91.75 109 GLN A O 1
ATOM 830 N N . LEU A 1 110 ? -13.950 1.573 9.705 1.00 87.88 110 LEU A N 1
ATOM 831 C CA . LEU A 1 110 ? -13.109 2.217 10.720 1.00 87.88 110 LEU A CA 1
ATOM 832 C C . LEU A 1 110 ? -12.916 3.717 10.456 1.00 87.88 110 LEU A C 1
ATOM 834 O O . LEU A 1 110 ? -12.952 4.517 11.387 1.00 87.88 110 LEU A O 1
ATOM 838 N N . ALA A 1 111 ? -12.722 4.115 9.194 1.00 85.81 111 ALA A N 1
ATOM 839 C CA . ALA A 1 111 ? -12.568 5.526 8.842 1.00 85.81 111 ALA A CA 1
ATOM 840 C C . ALA A 1 111 ? -13.879 6.302 9.027 1.00 85.81 111 ALA A C 1
ATOM 842 O O . ALA A 1 111 ? -13.865 7.436 9.512 1.00 85.81 111 ALA A O 1
ATOM 843 N N . ARG A 1 112 ? -15.012 5.684 8.677 1.00 88.44 112 ARG A N 1
ATOM 844 C CA . ARG A 1 112 ? -16.347 6.261 8.855 1.00 88.44 112 ARG A CA 1
ATOM 845 C C . ARG A 1 112 ? -16.687 6.430 10.333 1.00 88.44 112 ARG A C 1
ATOM 847 O O . ARG A 1 112 ? -17.083 7.522 10.730 1.00 88.44 112 ARG A O 1
ATOM 854 N N . ASP A 1 113 ? -16.480 5.394 11.135 1.00 88.88 113 ASP A N 1
ATOM 855 C CA . ASP A 1 113 ? -16.773 5.396 12.570 1.00 88.88 113 ASP A CA 1
ATOM 856 C C . ASP A 1 113 ? -15.903 6.435 13.287 1.00 88.88 113 ASP A C 1
ATOM 858 O O . ASP A 1 113 ? -16.401 7.249 14.065 1.00 88.88 113 ASP A O 1
ATOM 862 N N . ALA A 1 114 ? -14.618 6.509 12.926 1.00 88.31 114 ALA A N 1
ATOM 863 C CA . ALA A 1 114 ? -13.707 7.526 13.440 1.00 88.31 114 ALA A CA 1
ATOM 864 C C . ALA A 1 114 ? -14.031 8.957 12.971 1.00 88.31 114 ALA A C 1
ATOM 866 O O . ALA A 1 114 ? -13.557 9.908 13.589 1.00 88.31 114 ALA A O 1
ATOM 867 N N . SER A 1 115 ? -14.809 9.122 11.895 1.00 85.19 115 SER A N 1
ATOM 868 C CA . SER A 1 115 ? -15.297 10.432 11.436 1.00 85.19 115 SER A CA 1
ATOM 869 C C . SER A 1 115 ? -16.594 10.847 12.134 1.00 85.19 115 SER A C 1
ATOM 871 O O . SER A 1 115 ? -16.837 12.038 12.293 1.00 85.19 115 SER A O 1
ATOM 873 N N . GLY A 1 116 ? -17.438 9.884 12.524 1.00 83.19 116 GLY A N 1
ATOM 874 C CA . GLY A 1 116 ? -18.708 10.141 13.215 1.00 83.19 116 GLY A CA 1
ATOM 875 C C . GLY A 1 116 ? -18.558 10.366 14.722 1.00 83.19 116 GLY A C 1
ATOM 876 O O . GLY A 1 116 ? -19.419 10.989 15.340 1.00 83.19 116 GLY A O 1
ATOM 877 N N . ALA A 1 117 ? -17.460 9.893 15.317 1.00 74.62 117 ALA A N 1
ATOM 878 C CA . ALA A 1 117 ? -17.143 10.114 16.721 1.00 74.62 117 ALA A CA 1
ATOM 879 C C . ALA A 1 117 ? -16.757 11.590 16.978 1.00 74.62 117 ALA A C 1
ATOM 881 O O . ALA A 1 117 ? -15.610 11.981 16.780 1.00 74.62 117 ALA A O 1
ATOM 882 N N . ASN A 1 118 ? -17.724 12.379 17.462 1.00 58.44 118 ASN A N 1
ATOM 883 C CA . ASN A 1 118 ? -17.634 13.774 17.931 1.00 58.44 118 ASN A CA 1
ATOM 884 C C . ASN A 1 118 ? -17.498 14.892 16.871 1.00 58.44 118 ASN A C 1
ATOM 886 O O . ASN A 1 118 ? -16.399 15.375 16.602 1.00 58.44 118 ASN A O 1
ATOM 890 N N . PRO A 1 119 ? -18.627 15.434 16.371 1.00 58.69 119 PRO A N 1
ATOM 891 C CA . PRO A 1 119 ? -18.635 16.642 15.537 1.00 58.69 119 PRO A CA 1
ATOM 892 C C . PRO A 1 119 ? -18.387 17.955 16.311 1.00 58.69 119 PRO A C 1
ATOM 894 O O . PRO A 1 119 ? -18.148 18.985 15.688 1.00 58.69 119 PRO A O 1
ATOM 897 N N . SER A 1 120 ? -18.434 17.949 17.649 1.00 62.59 120 SER A N 1
ATOM 898 C CA . SER A 1 120 ? -18.390 19.162 18.487 1.00 62.59 120 SER A CA 1
ATOM 899 C C . SER A 1 120 ? -16.985 19.716 18.776 1.00 62.59 120 SER A C 1
ATOM 901 O O . SER A 1 120 ? -16.863 20.792 19.351 1.00 62.59 120 SER A O 1
ATOM 903 N N . SER A 1 121 ? -15.912 19.032 18.364 1.00 54.81 121 SER A N 1
ATOM 904 C CA . SER A 1 121 ? -14.510 19.464 18.552 1.00 54.81 121 SER A CA 1
ATOM 905 C C . SER A 1 121 ? -13.818 19.643 17.193 1.00 54.81 121 SER A C 1
ATOM 907 O O . SER A 1 121 ? -12.949 18.886 16.766 1.00 54.81 121 SER A O 1
ATOM 909 N N . GLN A 1 122 ? -14.271 20.661 16.468 1.00 51.28 122 GLN A N 1
ATOM 910 C CA . GLN A 1 122 ? -14.179 20.789 15.014 1.00 51.28 122 GLN A CA 1
ATOM 911 C C . GLN A 1 122 ? -12.831 21.293 14.451 1.00 51.28 122 GLN A C 1
ATOM 913 O O . GLN A 1 122 ? -12.821 22.002 13.449 1.00 51.28 122 GLN A O 1
ATOM 918 N N . THR A 1 123 ? -11.667 20.984 15.040 1.00 52.06 123 THR A N 1
ATOM 919 C CA . THR A 1 123 ? -10.416 21.612 14.533 1.00 52.06 123 THR A CA 1
ATOM 920 C C . THR A 1 123 ? -9.140 20.775 14.567 1.00 52.06 123 THR A C 1
ATOM 922 O O . THR A 1 123 ? -8.117 21.222 14.051 1.00 52.06 123 THR A O 1
ATOM 925 N N . ARG A 1 124 ? -9.144 19.537 15.075 1.00 57.81 124 ARG A N 1
ATOM 926 C CA . ARG A 1 124 ? -7.965 18.656 14.966 1.00 57.81 124 ARG A CA 1
ATOM 927 C C . ARG A 1 124 ? -8.355 17.293 14.420 1.00 57.81 124 ARG A C 1
ATOM 929 O O . ARG A 1 124 ? -9.317 16.685 14.873 1.00 57.81 124 ARG A O 1
ATOM 936 N N . ALA A 1 125 ? -7.597 16.821 13.430 1.00 67.25 125 ALA A N 1
ATOM 937 C CA . ALA A 1 125 ? -7.760 15.484 12.880 1.00 67.25 125 ALA A CA 1
ATOM 938 C C . ALA A 1 125 ? -7.633 14.459 14.016 1.00 67.25 125 ALA A C 1
ATOM 940 O O . ALA A 1 125 ? -6.570 14.336 14.624 1.00 67.25 125 ALA A O 1
ATOM 941 N N . SER A 1 126 ? -8.725 13.749 14.309 1.00 78.62 126 SER A N 1
ATOM 942 C CA . SER A 1 126 ? -8.744 12.728 15.354 1.00 78.62 126 SER A CA 1
ATOM 943 C C . SER A 1 126 ? -7.638 11.693 15.096 1.00 78.62 126 SER A C 1
ATOM 945 O O . SER A 1 126 ? -7.521 11.190 13.971 1.00 78.62 126 SER A O 1
ATOM 947 N N . PRO A 1 127 ? -6.828 11.320 16.104 1.00 81.56 127 PRO A N 1
ATOM 948 C CA . PRO A 1 127 ? -5.808 10.286 15.938 1.00 81.56 127 PRO A CA 1
ATOM 949 C C . PRO A 1 127 ? -6.426 8.934 15.547 1.00 81.56 127 PRO A C 1
ATOM 951 O O . PRO A 1 127 ? -5.783 8.126 14.876 1.00 81.56 127 PRO A O 1
ATOM 954 N N . ALA A 1 128 ? -7.689 8.678 15.909 1.00 83.50 128 ALA A N 1
ATOM 955 C CA . ALA A 1 128 ? -8.432 7.508 15.444 1.00 83.50 128 ALA A CA 1
ATOM 956 C C . ALA A 1 128 ? -8.688 7.565 13.931 1.00 83.50 128 ALA A C 1
ATOM 958 O O . ALA A 1 128 ? -8.440 6.585 13.229 1.00 83.50 128 ALA A O 1
ATOM 959 N N . LEU A 1 129 ? -9.089 8.731 13.419 1.00 85.88 129 LEU A N 1
ATOM 960 C CA . LEU A 1 129 ? -9.326 8.945 11.993 1.00 85.88 129 LEU A CA 1
ATOM 961 C C . LEU A 1 129 ? -8.029 8.789 11.193 1.00 85.88 129 LEU A C 1
ATOM 963 O O . LEU A 1 129 ? -8.001 8.088 10.182 1.00 85.88 129 LEU A O 1
ATOM 967 N N . ALA A 1 130 ? -6.931 9.372 11.682 1.00 85.06 130 ALA A N 1
ATOM 968 C CA . ALA A 1 130 ? -5.616 9.215 11.070 1.00 85.06 130 ALA A CA 1
ATOM 969 C C . ALA A 1 130 ? -5.179 7.739 11.019 1.00 85.06 130 ALA A C 1
ATOM 971 O O . ALA A 1 130 ? -4.697 7.276 9.984 1.00 85.06 130 ALA A O 1
ATOM 972 N N . ARG A 1 131 ? -5.378 6.979 12.107 1.00 86.06 131 ARG A N 1
ATOM 973 C CA . ARG A 1 131 ? -5.088 5.536 12.140 1.00 86.06 131 ARG A CA 1
ATOM 974 C C . ARG A 1 131 ? -5.941 4.761 11.139 1.00 86.06 131 ARG A C 1
ATOM 976 O O . ARG A 1 131 ? -5.386 3.980 10.371 1.00 86.06 131 ARG A O 1
ATOM 983 N N . ALA A 1 132 ? -7.246 5.009 11.091 1.00 86.94 132 ALA A N 1
ATOM 984 C CA . ALA A 1 132 ? -8.143 4.323 10.168 1.00 86.94 132 ALA A CA 1
ATOM 985 C C . ALA A 1 132 ? -7.771 4.573 8.694 1.00 86.94 132 ALA A C 1
ATOM 987 O O . ALA A 1 132 ? -7.696 3.634 7.899 1.00 86.94 132 ALA A O 1
ATOM 988 N N . TRP A 1 133 ? -7.427 5.816 8.343 1.00 87.25 133 TRP A N 1
ATOM 989 C CA . TRP A 1 133 ? -6.935 6.139 7.002 1.00 87.25 133 TRP A CA 1
ATOM 990 C C . TRP A 1 133 ? -5.597 5.475 6.681 1.00 87.25 133 TRP A C 1
ATOM 992 O O . TRP A 1 133 ? -5.423 4.995 5.562 1.00 87.25 133 TRP A O 1
ATOM 1002 N N . LYS A 1 134 ? -4.665 5.391 7.641 1.00 88.62 134 LYS A N 1
ATOM 1003 C CA . LYS A 1 134 ? -3.411 4.641 7.454 1.00 88.62 134 LYS A CA 1
ATOM 1004 C C . LYS A 1 134 ? -3.694 3.166 7.163 1.00 88.62 134 LYS A C 1
ATOM 1006 O O . LYS A 1 134 ? -3.135 2.630 6.211 1.00 88.62 134 LYS A O 1
ATOM 1011 N N . VAL A 1 135 ? -4.589 2.529 7.920 1.00 91.88 135 VAL A N 1
ATOM 1012 C CA . VAL A 1 135 ? -4.976 1.125 7.692 1.00 91.88 135 VAL A CA 1
ATOM 1013 C C . VAL A 1 135 ? -5.511 0.942 6.278 1.00 91.88 135 VAL A C 1
ATOM 1015 O O . VAL A 1 135 ? -5.046 0.052 5.571 1.00 91.88 135 VAL A O 1
ATOM 1018 N N . TRP A 1 136 ? -6.426 1.808 5.836 1.00 90.12 136 TRP A N 1
ATOM 1019 C CA . TRP A 1 136 ? -6.981 1.746 4.484 1.00 90.12 136 TRP A CA 1
ATOM 1020 C C . TRP A 1 136 ? -5.917 1.955 3.394 1.00 90.12 136 TRP A C 1
ATOM 1022 O O . TRP A 1 136 ? -5.838 1.159 2.457 1.00 90.12 136 TRP A O 1
ATOM 1032 N N . LEU A 1 137 ? -5.060 2.972 3.540 1.00 87.88 137 LEU A N 1
ATOM 1033 C CA . LEU A 1 137 ? -3.989 3.284 2.585 1.00 87.88 137 LEU A CA 1
ATOM 1034 C C . LEU A 1 137 ? -2.961 2.150 2.467 1.00 87.88 137 LEU A C 1
ATOM 1036 O O . LEU A 1 137 ? -2.519 1.828 1.364 1.00 87.88 137 LEU A O 1
ATOM 1040 N N . PHE A 1 138 ? -2.587 1.530 3.589 1.00 92.00 138 PHE A N 1
ATOM 1041 C CA . PHE A 1 138 ? -1.571 0.476 3.619 1.00 92.00 138 PHE A CA 1
ATOM 1042 C C . PHE A 1 138 ? -2.118 -0.926 3.385 1.00 92.00 138 PHE A C 1
ATOM 1044 O O . PHE A 1 138 ? -1.331 -1.856 3.211 1.00 92.00 138 PHE A O 1
ATOM 1051 N N . LEU A 1 139 ? -3.437 -1.097 3.311 1.00 93.56 139 LEU A N 1
ATOM 1052 C CA . LEU A 1 139 ? -4.086 -2.397 3.172 1.00 93.56 139 LEU A CA 1
ATOM 1053 C C . LEU A 1 139 ? -3.550 -3.244 2.005 1.00 93.56 139 LEU A C 1
ATOM 1055 O O . LEU A 1 139 ? -3.212 -4.408 2.240 1.00 93.56 139 LEU A O 1
ATOM 1059 N N . PRO A 1 140 ? -3.385 -2.715 0.773 1.00 93.56 140 PRO A N 1
ATOM 1060 C CA . PRO A 1 140 ? -2.818 -3.503 -0.318 1.00 93.56 140 PRO A CA 1
ATOM 1061 C C . PRO A 1 140 ? -1.386 -3.952 -0.019 1.00 93.56 140 PRO A C 1
ATOM 1063 O O . PRO A 1 140 ? -1.022 -5.085 -0.320 1.00 93.56 140 PRO A O 1
ATOM 1066 N N . ARG A 1 141 ? -0.582 -3.089 0.612 1.00 93.12 141 ARG A N 1
ATOM 1067 C CA . ARG A 1 141 ? 0.809 -3.390 0.960 1.00 93.12 141 ARG A CA 1
ATOM 1068 C C . ARG A 1 141 ? 0.883 -4.448 2.059 1.00 93.12 141 ARG A C 1
ATOM 1070 O O . ARG A 1 141 ? 1.604 -5.417 1.888 1.00 93.12 141 ARG A O 1
ATOM 1077 N N . MET A 1 142 ? 0.082 -4.319 3.117 1.00 95.06 142 MET A N 1
ATOM 1078 C CA . MET A 1 142 ? 0.014 -5.272 4.234 1.00 95.06 142 MET A CA 1
ATOM 1079 C C . MET A 1 142 ? -0.415 -6.677 3.793 1.00 95.06 142 MET A C 1
ATOM 1081 O O . MET A 1 142 ? 0.118 -7.677 4.269 1.00 95.06 142 MET A O 1
ATOM 1085 N N . LEU A 1 143 ? -1.384 -6.771 2.878 1.00 96.62 143 LEU A N 1
ATOM 1086 C CA . LEU A 1 143 ? -1.993 -8.054 2.517 1.00 96.62 143 LEU A CA 1
ATOM 1087 C C . LEU A 1 143 ? -1.343 -8.700 1.289 1.00 96.62 143 LEU A C 1
ATOM 1089 O O . LEU A 1 143 ? -1.254 -9.927 1.211 1.00 96.62 143 LEU A O 1
ATOM 1093 N N . LEU A 1 144 ? -0.872 -7.894 0.333 1.00 95.94 144 LEU A N 1
ATOM 1094 C CA . LEU A 1 144 ? -0.478 -8.348 -1.003 1.00 95.94 144 LEU A CA 1
ATOM 1095 C C . LEU A 1 144 ? 1.010 -8.127 -1.322 1.00 95.94 144 LEU A C 1
ATOM 1097 O O . LEU A 1 144 ? 1.379 -8.193 -2.496 1.00 95.94 144 LEU A O 1
ATOM 1101 N N . PHE A 1 145 ? 1.878 -7.882 -0.335 1.00 94.56 145 PHE A N 1
ATOM 1102 C CA . PHE A 1 145 ? 3.324 -7.864 -0.587 1.00 94.56 145 PHE A CA 1
ATOM 1103 C C . PHE A 1 145 ? 3.840 -9.252 -0.999 1.00 94.56 145 PHE A C 1
ATOM 1105 O O . PHE A 1 145 ? 3.352 -10.285 -0.529 1.00 94.56 145 PHE A O 1
ATOM 1112 N N . ARG A 1 146 ? 4.835 -9.295 -1.881 1.00 93.75 146 ARG A N 1
ATOM 1113 C CA . ARG A 1 146 ? 5.557 -10.516 -2.249 1.00 93.75 146 ARG A CA 1
ATOM 1114 C C . ARG A 1 146 ? 6.920 -10.524 -1.556 1.00 93.75 146 ARG A C 1
ATOM 1116 O O . ARG A 1 146 ? 7.547 -9.467 -1.534 1.00 93.75 146 ARG A O 1
ATOM 1123 N N . PRO A 1 147 ? 7.360 -11.676 -1.021 1.00 91.44 147 PRO A N 1
ATOM 1124 C CA . PRO A 1 147 ? 8.699 -11.826 -0.485 1.00 91.44 147 PRO A CA 1
ATOM 1125 C C . PRO A 1 147 ? 9.745 -11.525 -1.549 1.00 91.44 147 PRO A C 1
ATOM 1127 O O . PRO A 1 147 ? 9.540 -11.880 -2.716 1.00 91.44 147 PRO A O 1
ATOM 1130 N N . ALA A 1 148 ? 10.867 -10.928 -1.157 1.00 84.25 148 ALA A N 1
ATOM 1131 C CA . ALA A 1 148 ? 11.921 -10.544 -2.097 1.00 84.25 148 ALA A CA 1
ATOM 1132 C C . ALA A 1 148 ? 12.458 -11.736 -2.909 1.00 84.25 148 ALA A C 1
ATOM 1134 O O . ALA A 1 148 ? 12.678 -11.636 -4.115 1.00 84.25 148 ALA A O 1
ATOM 1135 N N . GLN A 1 149 ? 12.612 -12.884 -2.249 1.00 82.50 149 GLN A N 1
ATOM 1136 C CA . GLN A 1 149 ? 13.294 -14.059 -2.798 1.00 82.50 149 GLN A CA 1
ATOM 1137 C C . GLN A 1 149 ? 12.351 -15.086 -3.433 1.00 82.50 149 GLN A C 1
ATOM 1139 O O . GLN A 1 149 ? 12.816 -16.061 -4.020 1.00 82.50 149 GLN A O 1
ATOM 1144 N N . SER A 1 150 ? 11.029 -14.899 -3.332 1.00 83.12 150 SER A N 1
ATOM 1145 C CA . SER A 1 150 ? 10.072 -15.877 -3.850 1.00 83.12 150 SER A CA 1
ATOM 1146 C C . SER A 1 150 ? 9.113 -15.266 -4.870 1.00 83.12 150 SER A C 1
ATOM 1148 O O . SER A 1 150 ? 8.282 -14.421 -4.520 1.00 83.12 150 SER A O 1
ATOM 1150 N N . PRO A 1 151 ? 9.113 -15.750 -6.128 1.00 80.12 151 PRO A N 1
ATOM 1151 C CA . PRO A 1 151 ? 8.158 -15.290 -7.131 1.00 80.12 151 PRO A CA 1
ATOM 1152 C C . PRO A 1 151 ? 6.714 -15.695 -6.792 1.00 80.12 151 PRO A C 1
ATOM 1154 O O . PRO A 1 151 ? 5.768 -15.110 -7.330 1.00 80.12 151 PRO A O 1
ATOM 1157 N N . LYS A 1 152 ? 6.526 -16.690 -5.913 1.00 89.50 152 LYS A N 1
ATOM 1158 C CA . LYS A 1 152 ? 5.220 -17.239 -5.534 1.00 89.50 152 LYS A CA 1
ATOM 1159 C C . LYS A 1 152 ? 5.032 -17.176 -4.022 1.00 89.50 152 LYS A C 1
ATOM 1161 O O . LYS A 1 152 ? 5.815 -17.728 -3.260 1.00 89.50 152 LYS A O 1
ATOM 1166 N N . VAL A 1 153 ? 3.936 -16.557 -3.593 1.00 94.44 153 VAL A N 1
ATOM 1167 C CA . VAL A 1 153 ? 3.519 -16.578 -2.186 1.00 94.44 153 VAL A CA 1
ATOM 1168 C C . VAL A 1 153 ? 2.598 -17.779 -1.976 1.00 94.44 153 VAL A C 1
ATOM 1170 O O . VAL A 1 153 ? 1.574 -17.860 -2.665 1.00 94.44 153 VAL A O 1
ATOM 1173 N N . PRO A 1 154 ? 2.921 -18.715 -1.066 1.00 96.00 154 PRO A N 1
ATOM 1174 C CA . PRO A 1 154 ? 2.038 -19.824 -0.737 1.00 96.00 154 PRO A CA 1
ATOM 1175 C C . PRO A 1 154 ? 0.638 -19.340 -0.344 1.00 96.00 154 PRO A C 1
ATOM 1177 O O . PRO A 1 154 ? 0.477 -18.363 0.392 1.00 96.00 154 PRO A O 1
ATOM 1180 N N . LYS A 1 155 ? -0.398 -20.059 -0.799 1.00 96.75 155 LYS A N 1
ATOM 1181 C CA . LYS A 1 155 ? -1.807 -19.731 -0.513 1.00 96.75 155 LYS A CA 1
ATOM 1182 C C . LYS A 1 155 ? -2.065 -19.566 0.988 1.00 96.75 155 LYS A C 1
ATOM 1184 O O . LYS A 1 155 ? -2.737 -18.620 1.386 1.00 96.75 155 LYS A O 1
ATOM 1189 N N . GLN A 1 156 ? -1.526 -20.470 1.805 1.00 97.38 156 GLN A N 1
ATOM 1190 C CA . GLN A 1 156 ? -1.695 -20.453 3.260 1.00 97.38 156 GLN A CA 1
ATOM 1191 C C . GLN A 1 156 ? -1.100 -19.193 3.895 1.00 97.38 156 GLN A C 1
ATOM 1193 O O . GLN A 1 156 ? -1.750 -18.581 4.735 1.00 97.38 156 GLN A O 1
ATOM 1198 N N . GLN A 1 157 ? 0.072 -18.744 3.436 1.00 96.44 157 GLN A N 1
ATOM 1199 C CA . GLN A 1 157 ? 0.705 -17.525 3.938 1.00 96.44 157 GLN A CA 1
ATOM 1200 C C . GLN A 1 157 ? -0.139 -16.282 3.624 1.00 96.44 157 GLN A C 1
ATOM 1202 O O . GLN A 1 157 ? -0.311 -15.422 4.484 1.00 96.44 157 GLN A O 1
ATOM 1207 N N . LEU A 1 158 ? -0.722 -16.198 2.420 1.00 97.00 158 LEU A N 1
ATOM 1208 C CA . LEU A 1 158 ? -1.641 -15.105 2.084 1.00 97.00 158 LEU A CA 1
ATOM 1209 C C . LEU A 1 158 ? -2.891 -15.123 2.964 1.00 97.00 158 LEU A C 1
ATOM 1211 O O . LEU A 1 158 ? -3.288 -14.075 3.462 1.00 97.00 158 LEU A O 1
ATOM 1215 N N . LEU A 1 159 ? -3.498 -16.293 3.175 1.00 97.62 159 LEU A N 1
ATOM 1216 C CA . LEU A 1 159 ? -4.674 -16.421 4.039 1.00 97.62 159 LEU A CA 1
ATOM 1217 C C . LEU A 1 159 ? -4.362 -16.068 5.499 1.00 97.62 159 LEU A C 1
ATOM 1219 O O . LEU A 1 159 ? -5.160 -15.373 6.121 1.00 97.62 159 LEU A O 1
ATOM 1223 N N . ALA A 1 160 ? -3.192 -16.456 6.011 1.00 97.88 160 ALA A N 1
ATOM 1224 C CA . ALA A 1 160 ? -2.751 -16.099 7.357 1.00 97.88 160 ALA A CA 1
ATOM 1225 C C . ALA A 1 160 ? -2.701 -14.576 7.557 1.00 97.88 160 ALA A C 1
ATOM 1227 O O . ALA A 1 160 ? -3.180 -14.085 8.573 1.00 97.88 160 ALA A O 1
ATOM 1228 N N . ARG A 1 161 ? -2.241 -13.810 6.555 1.00 97.88 161 ARG A N 1
ATOM 1229 C CA . ARG A 1 161 ? -2.235 -12.337 6.628 1.00 97.88 161 ARG A CA 1
ATOM 1230 C C . ARG A 1 161 ? -3.633 -11.745 6.771 1.00 97.88 161 ARG A C 1
ATOM 1232 O O . ARG A 1 161 ? -3.812 -10.785 7.511 1.00 97.88 161 ARG A O 1
ATOM 1239 N N . PHE A 1 162 ? -4.629 -12.311 6.085 1.00 98.12 162 PHE A N 1
ATOM 1240 C CA . PHE A 1 162 ? -6.022 -11.888 6.259 1.00 98.12 162 PHE A CA 1
ATOM 1241 C C . PHE A 1 162 ? -6.521 -12.191 7.670 1.00 98.12 162 PHE A C 1
ATOM 1243 O O . PHE A 1 162 ? -7.168 -11.339 8.272 1.00 98.12 162 PHE A O 1
ATOM 1250 N N . THR A 1 163 ? -6.192 -13.363 8.215 1.00 98.06 163 THR A N 1
ATOM 1251 C CA . THR A 1 163 ? -6.525 -13.710 9.602 1.00 98.06 163 THR A CA 1
ATOM 1252 C C . THR A 1 163 ? -5.920 -12.703 10.582 1.00 98.06 163 THR A C 1
ATOM 1254 O O . THR A 1 163 ? -6.659 -12.121 11.372 1.00 98.06 163 THR A O 1
ATOM 1257 N N . THR A 1 164 ? -4.621 -12.406 10.468 1.00 96.69 164 THR A N 1
ATOM 1258 C CA . THR A 1 164 ? -3.931 -11.391 11.286 1.00 96.69 164 THR A CA 1
ATOM 1259 C C . THR A 1 164 ? -4.562 -10.002 11.134 1.00 96.69 164 THR A C 1
ATOM 1261 O O . THR A 1 164 ? -4.743 -9.282 12.113 1.00 96.69 164 THR A O 1
ATOM 1264 N N . PHE A 1 165 ? -4.971 -9.630 9.917 1.00 97.25 165 PHE A N 1
ATOM 1265 C CA . PHE A 1 165 ? -5.630 -8.348 9.662 1.00 97.25 165 PHE A CA 1
ATOM 1266 C C . PHE A 1 165 ? -6.979 -8.239 10.375 1.00 97.25 165 PHE A C 1
ATOM 1268 O O . PHE A 1 165 ? -7.269 -7.208 10.983 1.00 97.25 165 PHE A O 1
ATOM 1275 N N . PHE A 1 166 ? -7.801 -9.290 10.316 1.00 96.62 166 PHE A N 1
ATOM 1276 C CA . PHE A 1 166 ? -9.104 -9.311 10.985 1.00 96.62 166 PHE A CA 1
ATOM 1277 C C . PHE A 1 166 ? -8.995 -9.439 12.510 1.00 96.62 166 PHE A C 1
ATOM 1279 O O . PHE A 1 166 ? -9.937 -9.070 13.203 1.00 96.62 166 PHE A O 1
ATOM 1286 N N . GLN A 1 167 ? -7.854 -9.894 13.033 1.00 95.38 167 GLN A N 1
ATOM 1287 C CA . GLN A 1 167 ? -7.530 -9.856 14.464 1.00 95.38 167 GLN A CA 1
ATOM 1288 C C . GLN A 1 167 ? -7.105 -8.459 14.952 1.00 95.38 167 GLN A C 1
ATOM 1290 O O . GLN A 1 167 ? -6.960 -8.253 16.151 1.00 95.38 167 GLN A O 1
ATOM 1295 N N . GLY A 1 168 ? -6.910 -7.495 14.044 1.00 93.69 168 GLY A N 1
ATOM 1296 C CA . GLY A 1 168 ? -6.499 -6.132 14.387 1.00 93.69 168 GLY A CA 1
ATOM 1297 C C . GLY A 1 168 ? -4.988 -5.940 14.538 1.00 93.69 168 GLY A C 1
ATOM 1298 O O . GLY A 1 168 ? -4.550 -4.829 14.832 1.00 93.69 168 GLY A O 1
ATOM 1299 N N . ASP A 1 169 ? -4.170 -6.966 14.281 1.00 93.25 169 ASP A N 1
ATOM 1300 C CA . ASP A 1 169 ? -2.708 -6.857 14.349 1.00 93.25 169 ASP A CA 1
ATOM 1301 C C . ASP A 1 169 ? -2.111 -6.284 13.046 1.00 93.25 169 ASP A C 1
ATOM 1303 O O . ASP A 1 169 ? -1.336 -6.904 12.310 1.00 93.25 169 ASP A O 1
ATOM 1307 N N . TRP A 1 170 ? -2.507 -5.052 12.723 1.00 94.12 170 TRP A N 1
ATOM 1308 C CA . TRP A 1 170 ? -2.028 -4.333 11.536 1.00 94.12 170 TRP A CA 1
ATOM 1309 C C . TRP A 1 170 ? -0.560 -3.911 11.656 1.00 94.12 170 TRP A C 1
ATOM 1311 O O . TRP A 1 170 ? 0.124 -3.740 10.642 1.00 94.12 170 TRP A O 1
ATOM 1321 N N . GLY A 1 171 ? -0.067 -3.749 12.888 1.00 89.00 171 GLY A N 1
ATOM 1322 C CA . GLY A 1 171 ? 1.316 -3.375 13.169 1.00 89.00 171 GLY A CA 1
ATOM 1323 C C . GLY A 1 171 ? 2.301 -4.457 12.734 1.00 89.00 171 GLY A C 1
ATOM 1324 O O . GLY A 1 171 ? 3.302 -4.146 12.084 1.00 89.00 171 GLY A O 1
ATOM 1325 N N . SER A 1 172 ? 2.014 -5.729 13.026 1.00 90.31 172 SER A N 1
ATOM 1326 C CA . SER A 1 172 ? 2.849 -6.849 12.570 1.00 90.31 172 SER A CA 1
ATOM 1327 C C . SER A 1 172 ? 2.820 -7.021 11.052 1.00 90.31 172 SER A C 1
ATOM 1329 O O . SER A 1 172 ? 3.869 -7.223 10.445 1.00 90.31 172 SER A O 1
ATOM 1331 N N . LEU A 1 173 ? 1.658 -6.851 10.409 1.00 94.38 173 LEU A N 1
ATOM 1332 C CA . LEU A 1 173 ? 1.554 -6.901 8.943 1.00 94.38 173 LEU A CA 1
ATOM 1333 C C . LEU A 1 173 ? 2.324 -5.773 8.252 1.00 94.38 173 LEU A C 1
ATOM 1335 O O . LEU A 1 173 ? 2.946 -5.995 7.213 1.00 94.38 173 LEU A O 1
ATOM 1339 N N . SER A 1 174 ? 2.278 -4.566 8.818 1.00 91.88 174 SER A N 1
ATOM 1340 C CA . SER A 1 174 ? 3.008 -3.416 8.283 1.00 91.88 174 SER A CA 1
ATOM 1341 C C . SER A 1 174 ? 4.515 -3.622 8.393 1.00 91.88 174 SER A C 1
ATOM 1343 O O . SER A 1 174 ? 5.213 -3.409 7.407 1.00 91.88 174 SER A O 1
ATOM 1345 N N . ARG A 1 175 ? 5.008 -4.094 9.548 1.00 89.88 175 ARG A N 1
ATOM 1346 C CA . ARG A 1 175 ? 6.429 -4.426 9.742 1.00 89.88 175 ARG A CA 1
ATOM 1347 C C . ARG A 1 175 ? 6.891 -5.514 8.779 1.00 89.88 175 ARG A C 1
ATOM 1349 O O . ARG A 1 175 ? 7.814 -5.270 8.018 1.00 89.88 175 ARG A O 1
ATOM 1356 N N . ALA A 1 176 ? 6.157 -6.624 8.681 1.00 92.81 176 ALA A N 1
ATOM 1357 C CA . ALA A 1 176 ? 6.486 -7.694 7.739 1.00 92.81 176 ALA A CA 1
ATOM 1358 C C . ALA A 1 176 ? 6.557 -7.201 6.278 1.00 92.81 176 ALA A C 1
ATOM 1360 O O . ALA A 1 176 ? 7.420 -7.621 5.514 1.00 92.81 176 ALA A O 1
ATOM 1361 N N . ALA A 1 177 ? 5.672 -6.281 5.880 1.00 91.69 177 ALA A N 1
ATOM 1362 C CA . ALA A 1 177 ? 5.707 -5.692 4.543 1.00 91.69 177 ALA A CA 1
ATOM 1363 C C . ALA A 1 177 ? 6.880 -4.712 4.329 1.00 91.69 177 ALA A C 1
ATOM 1365 O O . ALA A 1 177 ? 7.289 -4.499 3.184 1.00 91.69 177 ALA A O 1
ATOM 1366 N N . LEU A 1 178 ? 7.383 -4.081 5.394 1.00 88.56 178 LEU A N 1
ATOM 1367 C CA . LEU A 1 178 ? 8.548 -3.189 5.369 1.00 88.56 178 LEU A CA 1
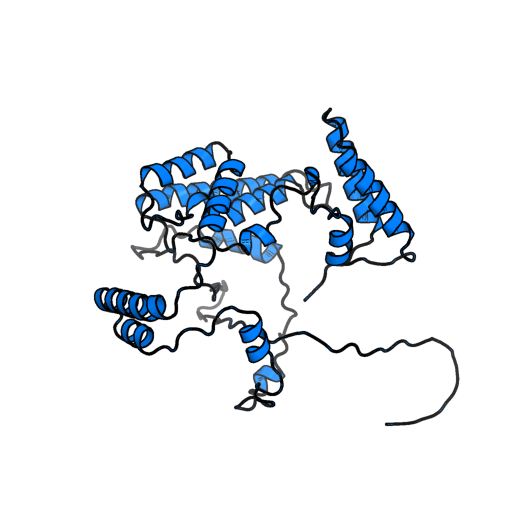ATOM 1368 C C . LEU A 1 178 ? 9.857 -3.980 5.342 1.00 88.56 178 LEU A C 1
ATOM 1370 O O . LEU A 1 178 ? 10.729 -3.658 4.540 1.00 88.56 178 LEU A O 1
ATOM 1374 N N . ASP A 1 179 ? 9.960 -5.045 6.132 1.00 89.31 179 ASP A N 1
ATOM 1375 C CA . ASP A 1 179 ? 11.139 -5.916 6.168 1.00 89.31 179 ASP A CA 1
ATOM 1376 C C . ASP A 1 179 ? 11.410 -6.512 4.776 1.00 89.31 179 ASP A C 1
ATOM 1378 O O . ASP A 1 179 ? 12.530 -6.491 4.265 1.00 89.31 179 ASP A O 1
ATOM 1382 N N . GLU A 1 180 ? 10.348 -6.931 4.086 1.00 89.75 180 GLU A N 1
ATOM 1383 C CA . GLU A 1 180 ? 10.437 -7.436 2.713 1.00 89.75 180 GLU A CA 1
ATOM 1384 C C . GLU A 1 180 ? 10.736 -6.337 1.691 1.00 89.75 180 GLU A C 1
ATOM 1386 O O . GLU A 1 180 ? 11.432 -6.574 0.708 1.00 89.75 180 GLU A O 1
ATOM 1391 N N . ALA A 1 181 ? 10.244 -5.115 1.911 1.00 81.31 181 ALA A N 1
ATOM 1392 C CA . ALA A 1 181 ? 10.591 -3.969 1.073 1.00 81.31 181 ALA A CA 1
ATOM 1393 C C . ALA A 1 181 ? 12.087 -3.627 1.164 1.00 81.31 181 ALA A C 1
ATOM 1395 O O . ALA A 1 181 ? 12.699 -3.308 0.143 1.00 81.31 181 ALA A O 1
ATOM 1396 N N . GLY A 1 182 ? 12.677 -3.746 2.358 1.00 77.50 182 GLY A N 1
ATOM 1397 C CA . GLY A 1 182 ? 14.118 -3.614 2.571 1.00 77.50 182 GLY A CA 1
ATOM 1398 C C . GLY A 1 182 ? 14.916 -4.726 1.885 1.00 77.50 182 GLY A C 1
ATOM 1399 O O . GLY A 1 182 ? 15.930 -4.450 1.248 1.00 77.50 182 GLY A O 1
ATOM 1400 N N . ALA A 1 183 ? 14.419 -5.966 1.927 1.00 77.69 183 ALA A N 1
ATOM 1401 C CA . ALA A 1 183 ? 15.063 -7.119 1.292 1.00 77.69 183 ALA A CA 1
ATOM 1402 C C . ALA A 1 183 ? 15.019 -7.090 -0.248 1.00 77.69 183 ALA A C 1
ATOM 1404 O O . ALA A 1 183 ? 15.908 -7.634 -0.896 1.00 77.69 183 ALA A O 1
ATOM 1405 N N . VAL A 1 184 ? 14.022 -6.426 -0.851 1.00 67.19 184 VAL A N 1
ATOM 1406 C CA . VAL A 1 184 ? 13.965 -6.169 -2.308 1.00 67.19 184 VAL A CA 1
ATOM 1407 C C . VAL A 1 184 ? 15.023 -5.148 -2.754 1.00 67.19 184 VAL A C 1
ATOM 1409 O O . VAL A 1 184 ? 15.108 -4.882 -3.953 1.00 67.19 184 VAL A O 1
ATOM 1412 N N . GLY A 1 185 ? 15.803 -4.591 -1.810 1.00 55.84 185 GLY A N 1
ATOM 1413 C CA . GLY A 1 185 ? 16.877 -3.618 -1.998 1.00 55.84 185 GLY A CA 1
ATOM 1414 C C . GLY A 1 185 ? 17.404 -3.629 -3.418 1.00 55.84 185 GLY A C 1
ATOM 1415 O O . GLY A 1 185 ? 17.938 -4.645 -3.845 1.00 55.84 185 GLY A O 1
ATOM 1416 N N . LEU A 1 186 ? 17.137 -2.529 -4.139 1.00 50.81 186 LEU A N 1
ATOM 1417 C CA . LEU A 1 186 ? 17.412 -2.316 -5.560 1.00 50.81 186 LEU A CA 1
ATOM 1418 C C . LEU A 1 186 ? 18.764 -2.927 -5.927 1.00 50.81 186 LEU A C 1
ATOM 1420 O O . LEU A 1 186 ? 19.793 -2.258 -5.871 1.00 50.81 186 LEU A O 1
ATOM 1424 N N . HIS A 1 187 ? 18.774 -4.204 -6.299 1.00 49.88 187 HIS A N 1
ATOM 1425 C CA . HIS A 1 187 ? 19.939 -4.793 -6.910 1.00 49.88 187 HIS A CA 1
ATOM 1426 C C . HIS A 1 187 ? 20.036 -4.069 -8.241 1.00 49.88 187 HIS A C 1
ATOM 1428 O O . HIS A 1 187 ? 19.225 -4.298 -9.142 1.00 49.88 187 HIS A O 1
ATOM 1434 N N . SER A 1 188 ? 20.953 -3.098 -8.290 1.00 48.38 188 SER A N 1
ATOM 1435 C CA . SER A 1 188 ? 21.503 -2.524 -9.507 1.00 48.38 188 SER A CA 1
ATOM 1436 C C . SER A 1 188 ? 21.808 -3.708 -10.403 1.00 48.38 188 SER A C 1
ATOM 1438 O O . SER A 1 188 ? 22.794 -4.411 -10.187 1.00 48.38 188 SER A O 1
ATOM 1440 N N . ALA A 1 189 ? 20.893 -4.006 -11.318 1.00 49.81 189 ALA A N 1
ATOM 1441 C CA . ALA A 1 189 ? 21.059 -5.155 -12.168 1.00 49.81 189 ALA A CA 1
ATOM 1442 C C . ALA A 1 189 ? 22.321 -4.923 -12.975 1.00 49.81 189 ALA A C 1
ATOM 1444 O O . ALA A 1 189 ? 22.507 -3.835 -13.529 1.00 49.81 189 ALA A O 1
ATOM 1445 N N . SER A 1 190 ? 23.194 -5.923 -13.003 1.00 53.31 190 SER A N 1
ATOM 1446 C CA . SER A 1 190 ? 24.359 -5.824 -13.858 1.00 53.31 190 SER A CA 1
ATOM 1447 C C . SER A 1 190 ? 23.879 -5.630 -15.307 1.00 53.31 190 SER A C 1
ATOM 1449 O O . SER A 1 190 ? 22.812 -6.131 -15.681 1.00 53.31 190 SER A O 1
ATOM 1451 N N . PRO A 1 191 ? 24.631 -4.911 -16.153 1.00 58.84 191 PRO A N 1
ATOM 1452 C CA . PRO A 1 191 ? 24.251 -4.709 -17.552 1.00 58.84 191 PRO A CA 1
ATOM 1453 C C . PRO A 1 191 ? 24.042 -6.036 -18.314 1.00 58.84 191 PRO A C 1
ATOM 1455 O O . PRO A 1 191 ? 23.242 -6.090 -19.247 1.00 58.84 191 PRO A O 1
ATOM 1458 N N . SER A 1 192 ? 24.692 -7.123 -17.874 1.00 61.06 192 SER A N 1
ATOM 1459 C CA . SER A 1 192 ? 24.492 -8.490 -18.380 1.00 61.06 192 SER A CA 1
ATOM 1460 C C . SER A 1 192 ? 23.109 -9.059 -18.024 1.00 61.06 192 SER A C 1
ATOM 1462 O O . SER A 1 192 ? 22.400 -9.574 -18.895 1.00 61.06 192 SER A O 1
ATOM 1464 N N . ASP A 1 193 ? 22.664 -8.877 -16.774 1.00 63.16 193 ASP A N 1
ATOM 1465 C CA . ASP A 1 193 ? 21.332 -9.309 -16.317 1.00 63.16 193 ASP A CA 1
ATOM 1466 C C . ASP A 1 193 ? 20.205 -8.595 -17.070 1.00 63.16 193 ASP A C 1
ATOM 1468 O O . ASP A 1 193 ? 19.062 -9.060 -17.111 1.00 63.16 193 ASP A O 1
ATOM 1472 N N . ASP A 1 194 ? 20.498 -7.444 -17.670 1.00 72.62 194 ASP A N 1
ATOM 1473 C CA . ASP A 1 194 ? 19.503 -6.635 -18.354 1.00 72.62 194 ASP A CA 1
ATOM 1474 C C . ASP A 1 194 ? 19.156 -7.151 -19.756 1.00 72.62 194 ASP A C 1
ATOM 1476 O O . ASP A 1 194 ? 18.015 -7.012 -20.201 1.00 72.62 194 ASP A O 1
ATOM 1480 N N . VAL A 1 195 ? 20.090 -7.813 -20.445 1.00 82.25 195 VAL A N 1
ATOM 1481 C CA . VAL A 1 195 ? 19.807 -8.459 -21.740 1.00 82.25 195 VAL A CA 1
ATOM 1482 C C . VAL A 1 195 ? 18.994 -9.737 -21.532 1.00 82.25 195 VAL A C 1
ATOM 1484 O O . VAL A 1 195 ? 17.948 -9.911 -22.164 1.00 82.25 195 VAL A O 1
ATOM 1487 N N . ALA A 1 196 ? 19.420 -10.599 -20.603 1.00 83.94 196 ALA A N 1
ATOM 1488 C CA . ALA A 1 196 ? 18.730 -11.855 -20.309 1.00 83.94 196 ALA A CA 1
ATOM 1489 C C . ALA A 1 196 ? 17.287 -11.614 -19.828 1.00 83.94 196 ALA A C 1
ATOM 1491 O O . ALA A 1 196 ? 16.344 -12.208 -20.356 1.00 83.94 196 ALA A O 1
ATOM 1492 N N . ARG A 1 197 ? 17.074 -10.655 -18.913 1.00 80.88 197 ARG A N 1
ATOM 1493 C CA . ARG A 1 197 ? 15.722 -10.308 -18.435 1.00 80.88 197 ARG A CA 1
ATOM 1494 C C . ARG A 1 197 ? 14.847 -9.680 -19.518 1.00 80.88 197 ARG A C 1
ATOM 1496 O O . ARG A 1 197 ? 13.635 -9.917 -19.526 1.00 80.88 197 ARG A O 1
ATOM 1503 N N . ARG A 1 198 ? 15.418 -8.899 -20.447 1.00 86.12 198 ARG A N 1
ATOM 1504 C CA . ARG A 1 198 ? 14.679 -8.393 -21.620 1.00 86.12 198 ARG A CA 1
ATOM 1505 C C . ARG A 1 198 ? 14.218 -9.538 -22.518 1.00 86.12 198 ARG A C 1
ATOM 1507 O O . ARG A 1 198 ? 13.042 -9.566 -22.887 1.00 86.12 198 ARG A O 1
ATOM 1514 N N . ALA A 1 199 ? 15.092 -10.506 -22.788 1.00 91.31 199 ALA A N 1
ATOM 1515 C CA . ALA A 1 199 ? 14.753 -11.696 -23.565 1.00 91.31 199 ALA A CA 1
ATOM 1516 C C . ALA A 1 199 ? 13.657 -12.540 -22.888 1.00 91.31 199 ALA A C 1
ATOM 1518 O O . ALA A 1 199 ? 12.657 -12.879 -23.526 1.00 91.31 199 ALA A O 1
ATOM 1519 N N . GLU A 1 200 ? 13.766 -12.803 -21.582 1.00 89.00 200 GLU A N 1
ATOM 1520 C CA . GLU A 1 200 ? 12.742 -13.535 -20.822 1.00 89.00 200 GLU A CA 1
ATOM 1521 C C . GLU A 1 200 ? 11.389 -12.817 -20.813 1.00 89.00 200 GLU A C 1
ATOM 1523 O O . GLU A 1 200 ? 10.337 -13.437 -21.023 1.00 89.00 200 GLU A O 1
ATOM 1528 N N . ARG A 1 201 ? 11.396 -11.493 -20.605 1.00 86.62 201 ARG A N 1
ATOM 1529 C CA . ARG A 1 201 ? 10.184 -10.668 -20.642 1.00 86.62 201 ARG A CA 1
ATOM 1530 C C . ARG A 1 201 ? 9.535 -10.700 -22.021 1.00 86.62 201 ARG A C 1
ATOM 1532 O O . ARG A 1 201 ? 8.312 -10.829 -22.103 1.00 86.62 201 ARG A O 1
ATOM 1539 N N . ALA A 1 202 ? 10.325 -10.583 -23.085 1.00 94.44 202 ALA A N 1
ATOM 1540 C CA . ALA A 1 202 ? 9.832 -10.669 -24.453 1.00 94.44 202 ALA A CA 1
ATOM 1541 C C . ALA A 1 202 ? 9.216 -12.045 -24.738 1.00 94.44 202 ALA A C 1
ATOM 1543 O O . ALA A 1 202 ? 8.086 -12.113 -25.220 1.00 94.44 202 ALA A O 1
ATOM 1544 N N . ALA A 1 203 ? 9.884 -13.131 -24.338 1.00 95.94 203 ALA A N 1
ATOM 1545 C CA . ALA A 1 203 ? 9.359 -14.489 -24.470 1.00 95.94 203 ALA A CA 1
ATOM 1546 C C . ALA A 1 203 ? 8.041 -14.683 -23.699 1.00 95.94 203 ALA A C 1
ATOM 1548 O O . ALA A 1 203 ? 7.099 -15.293 -24.205 1.00 95.94 203 ALA A O 1
ATOM 1549 N N . HIS A 1 204 ? 7.935 -14.133 -22.485 1.00 87.62 204 HIS A N 1
ATOM 1550 C CA . HIS A 1 204 ? 6.692 -14.160 -21.714 1.00 87.62 204 HIS A CA 1
ATOM 1551 C C . HIS A 1 204 ? 5.558 -13.396 -22.414 1.00 87.62 204 HIS A C 1
ATOM 1553 O O . HIS A 1 204 ? 4.441 -13.903 -22.487 1.00 87.62 204 HIS A O 1
ATOM 1559 N N . LEU A 1 205 ? 5.820 -12.190 -22.926 1.00 88.50 205 LEU A N 1
ATOM 1560 C CA . LEU A 1 205 ? 4.821 -11.397 -23.654 1.00 88.50 205 LEU A CA 1
ATOM 1561 C C . LEU A 1 205 ? 4.388 -12.086 -24.954 1.00 88.50 205 LEU A C 1
ATOM 1563 O O . LEU A 1 205 ? 3.199 -12.105 -25.259 1.00 88.50 205 LEU A O 1
ATOM 1567 N N . ALA A 1 206 ? 5.319 -12.730 -25.660 1.00 94.62 206 ALA A N 1
ATOM 1568 C CA . ALA A 1 206 ? 5.010 -13.520 -26.846 1.00 94.62 206 ALA A CA 1
ATOM 1569 C C . ALA A 1 206 ? 4.074 -14.698 -26.524 1.00 94.62 206 ALA A C 1
ATOM 1571 O O . ALA A 1 206 ? 3.089 -14.898 -27.230 1.00 94.62 206 ALA A O 1
ATOM 1572 N N . ARG A 1 207 ? 4.300 -15.413 -25.409 1.00 92.44 207 ARG A N 1
ATOM 1573 C CA . ARG A 1 207 ? 3.393 -16.481 -24.937 1.00 92.44 207 ARG A CA 1
ATOM 1574 C C . ARG A 1 207 ? 1.982 -15.988 -24.593 1.00 92.44 207 ARG A C 1
ATOM 1576 O O . ARG A 1 207 ? 1.051 -16.783 -24.623 1.00 92.44 207 ARG A O 1
ATOM 1583 N N . LEU A 1 208 ? 1.821 -14.705 -24.268 1.00 87.62 208 LEU A N 1
ATOM 1584 C CA . LEU A 1 208 ? 0.517 -14.078 -24.028 1.00 87.62 208 LEU A CA 1
ATOM 1585 C C . LEU A 1 208 ? -0.146 -13.526 -25.305 1.00 87.62 208 LEU A C 1
ATOM 1587 O O . LEU A 1 208 ? -1.245 -12.990 -25.215 1.00 87.62 208 LEU A O 1
ATOM 1591 N N . GLY A 1 209 ? 0.501 -13.628 -26.473 1.00 91.06 209 GLY A N 1
ATOM 1592 C CA . GLY A 1 209 ? 0.016 -13.049 -27.733 1.00 91.06 209 GLY A CA 1
ATOM 1593 C C 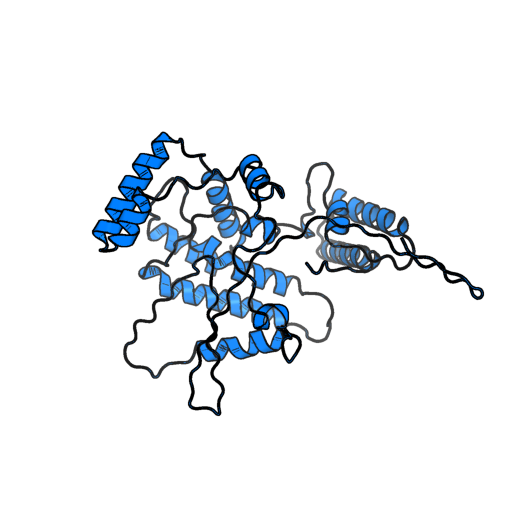. GLY A 1 209 ? 0.324 -11.554 -27.908 1.00 91.06 209 GLY A C 1
ATOM 1594 O O . GLY A 1 209 ? -0.067 -10.950 -28.902 1.00 91.06 209 GLY A O 1
ATOM 1595 N N . GLU A 1 210 ? 1.073 -10.947 -26.986 1.00 93.69 210 GLU A N 1
ATOM 1596 C CA . GLU A 1 210 ? 1.394 -9.513 -26.970 1.00 93.69 210 GLU A CA 1
ATOM 1597 C C . GLU A 1 210 ? 2.660 -9.212 -27.801 1.00 93.69 210 GLU A C 1
ATOM 1599 O O . GLU A 1 210 ? 3.659 -8.694 -27.292 1.00 93.69 210 GLU A O 1
ATOM 1604 N N . LEU A 1 211 ? 2.656 -9.567 -29.093 1.00 95.06 211 LEU A N 1
ATOM 1605 C CA . LEU A 1 211 ? 3.859 -9.555 -29.948 1.00 95.06 211 LEU A CA 1
ATOM 1606 C C . LEU A 1 211 ? 4.488 -8.162 -30.122 1.00 95.06 211 LEU A C 1
ATOM 1608 O O . LEU A 1 211 ? 5.712 -8.032 -30.120 1.00 95.06 211 LEU A O 1
ATOM 1612 N N . SER A 1 212 ? 3.672 -7.107 -30.215 1.00 90.56 212 SER A N 1
ATOM 1613 C CA . SER A 1 212 ? 4.177 -5.727 -30.297 1.00 90.56 212 SER A CA 1
ATOM 1614 C C . SER A 1 212 ? 4.910 -5.327 -29.011 1.00 90.56 212 SER A C 1
ATOM 1616 O O . SER A 1 212 ? 6.014 -4.785 -29.059 1.00 90.56 212 SER A O 1
ATOM 1618 N N . ALA A 1 213 ? 4.360 -5.685 -27.846 1.00 84.50 213 ALA A N 1
ATOM 1619 C CA . ALA A 1 213 ? 5.003 -5.434 -26.561 1.00 84.50 213 ALA A CA 1
ATOM 1620 C C . ALA A 1 213 ? 6.264 -6.293 -26.367 1.00 84.50 213 ALA A C 1
ATOM 1622 O O . ALA A 1 213 ? 7.238 -5.816 -25.785 1.00 84.50 213 ALA A O 1
ATOM 1623 N N . ALA A 1 214 ? 6.266 -7.534 -26.866 1.00 93.12 214 ALA A N 1
ATOM 1624 C CA . ALA A 1 214 ? 7.440 -8.402 -26.866 1.00 93.12 214 ALA A CA 1
ATOM 1625 C C . ALA A 1 214 ? 8.579 -7.803 -27.704 1.00 93.12 214 ALA A C 1
ATOM 1627 O O . ALA A 1 214 ? 9.702 -7.689 -27.215 1.00 93.12 214 ALA A O 1
ATOM 1628 N N . ARG A 1 215 ? 8.277 -7.332 -28.922 1.00 95.25 215 ARG A N 1
ATOM 1629 C CA . ARG A 1 215 ? 9.237 -6.623 -29.781 1.00 95.25 215 ARG A CA 1
ATOM 1630 C C . ARG A 1 215 ? 9.778 -5.370 -29.093 1.00 95.25 215 ARG A C 1
ATOM 1632 O O . ARG A 1 215 ? 10.988 -5.182 -29.047 1.00 95.25 215 ARG A O 1
ATOM 1639 N N . GLN A 1 216 ? 8.901 -4.539 -28.529 1.00 90.88 216 GLN A N 1
ATOM 1640 C CA . GLN A 1 216 ? 9.320 -3.335 -27.805 1.00 90.88 216 GLN A CA 1
ATOM 1641 C C . GLN A 1 216 ? 10.202 -3.667 -26.597 1.00 90.88 216 GLN A C 1
ATOM 1643 O O . GLN A 1 216 ? 11.147 -2.942 -26.329 1.00 90.88 216 GLN A O 1
ATOM 1648 N N . ALA A 1 217 ? 9.962 -4.778 -25.896 1.00 89.88 217 ALA A N 1
ATOM 1649 C CA . ALA A 1 217 ? 10.821 -5.202 -24.790 1.00 89.88 217 ALA A CA 1
ATOM 1650 C C . ALA A 1 217 ? 12.249 -5.588 -25.230 1.00 89.88 217 ALA A C 1
ATOM 1652 O O . ALA A 1 217 ? 13.167 -5.457 -24.423 1.00 89.88 217 ALA A O 1
ATOM 1653 N N . LEU A 1 218 ? 12.435 -6.045 -26.475 1.00 92.75 218 LEU A N 1
ATOM 1654 C CA . LEU A 1 218 ? 13.754 -6.352 -27.044 1.00 92.75 218 LEU A CA 1
ATOM 1655 C C . LEU A 1 218 ? 14.462 -5.108 -27.592 1.00 92.75 218 LEU A C 1
ATOM 1657 O O . LEU A 1 218 ? 15.668 -4.975 -27.414 1.00 92.75 218 LEU A O 1
ATOM 1661 N N . ILE A 1 219 ? 13.716 -4.225 -28.265 1.00 91.50 219 ILE A N 1
ATOM 1662 C CA . ILE A 1 219 ? 14.274 -3.059 -28.970 1.00 91.50 219 ILE A CA 1
ATOM 1663 C C . ILE A 1 219 ? 14.479 -1.868 -28.037 1.00 91.50 219 ILE A C 1
ATOM 1665 O O . ILE A 1 219 ? 15.372 -1.064 -28.285 1.00 91.50 219 ILE A O 1
ATOM 1669 N N . ALA A 1 220 ? 13.666 -1.734 -26.985 1.00 83.81 220 ALA A N 1
ATOM 1670 C CA . ALA A 1 220 ? 13.799 -0.621 -26.060 1.00 83.81 220 ALA A CA 1
ATOM 1671 C C . ALA A 1 220 ? 15.220 -0.583 -25.491 1.00 83.81 220 ALA A C 1
ATOM 1673 O O . ALA A 1 220 ? 15.710 -1.571 -24.926 1.00 83.81 220 ALA A O 1
ATOM 1674 N N . GLU A 1 221 ? 15.857 0.576 -25.647 1.00 79.88 221 GLU A N 1
ATOM 1675 C CA . GLU A 1 221 ? 17.101 0.880 -24.963 1.00 79.88 221 GLU A CA 1
ATOM 1676 C C . GLU A 1 221 ? 16.904 0.682 -23.455 1.00 79.88 221 GLU A C 1
ATOM 1678 O O . GLU A 1 221 ? 15.800 0.917 -22.934 1.00 79.88 221 GLU A O 1
ATOM 1683 N N . PRO A 1 222 ? 17.936 0.190 -22.747 1.00 74.44 222 PRO A N 1
ATOM 1684 C CA . PRO A 1 222 ? 17.868 0.064 -21.300 1.00 74.44 222 PRO A CA 1
ATOM 1685 C C . PRO A 1 222 ? 17.446 1.411 -20.712 1.00 74.44 222 PRO A C 1
ATOM 1687 O O . PRO A 1 222 ? 17.939 2.460 -21.127 1.00 74.44 222 PRO A O 1
ATOM 1690 N N . LEU A 1 223 ? 16.491 1.391 -19.772 1.00 71.50 223 LEU A N 1
ATOM 1691 C CA . LEU A 1 223 ? 16.119 2.621 -19.079 1.00 71.50 223 LEU A CA 1
ATOM 1692 C C . LEU A 1 223 ? 17.391 3.212 -18.475 1.00 71.50 223 LEU A C 1
ATOM 1694 O O . LEU A 1 223 ? 18.155 2.486 -17.836 1.00 71.50 223 LEU A O 1
ATOM 1698 N N . ALA A 1 224 ? 17.590 4.517 -18.664 1.00 76.00 224 ALA A N 1
ATOM 1699 C CA . ALA A 1 224 ? 18.709 5.210 -18.053 1.00 76.00 224 ALA A CA 1
ATOM 1700 C C . ALA A 1 224 ? 18.736 4.895 -16.541 1.00 76.00 224 ALA A C 1
ATOM 1702 O O . ALA A 1 224 ? 17.666 4.844 -15.912 1.00 76.00 224 ALA A O 1
ATOM 1703 N N . PRO A 1 225 ? 19.918 4.609 -15.969 1.00 74.38 225 PRO A N 1
ATOM 1704 C CA . PRO A 1 225 ? 20.025 4.194 -14.579 1.00 74.38 225 PRO A CA 1
ATOM 1705 C C . PRO A 1 225 ? 19.372 5.234 -13.665 1.00 74.38 225 PRO A C 1
ATOM 1707 O O . PRO A 1 225 ? 19.441 6.433 -13.908 1.00 74.38 225 PRO A O 1
ATOM 1710 N N . THR A 1 226 ? 18.710 4.797 -12.596 1.00 68.69 226 THR A N 1
ATOM 1711 C CA . THR A 1 226 ? 18.078 5.713 -11.631 1.00 68.69 226 THR A CA 1
ATOM 1712 C C . THR A 1 226 ? 19.117 6.267 -10.654 1.00 68.69 226 THR A C 1
ATOM 1714 O O . THR A 1 226 ? 18.985 6.086 -9.445 1.00 68.69 226 THR A O 1
ATOM 1717 N N . SER A 1 227 ? 20.192 6.859 -11.172 1.00 79.50 227 SER A N 1
ATOM 1718 C CA . SER A 1 227 ? 21.228 7.529 -10.389 1.00 79.50 227 SER A CA 1
ATOM 1719 C C . SER A 1 227 ? 21.016 9.043 -10.394 1.00 79.50 227 SER A C 1
ATOM 1721 O O . SER A 1 227 ? 20.423 9.608 -11.317 1.00 79.50 227 SER A O 1
ATOM 1723 N N . ASP A 1 228 ? 21.569 9.724 -9.390 1.00 75.62 228 ASP A N 1
ATOM 1724 C CA . ASP A 1 228 ? 21.546 11.191 -9.330 1.00 75.62 228 ASP A CA 1
ATOM 1725 C C . ASP A 1 228 ? 22.260 11.836 -10.525 1.00 75.62 228 ASP A C 1
ATOM 1727 O O . ASP A 1 228 ? 21.941 12.962 -10.897 1.00 75.62 228 ASP A O 1
ATOM 1731 N N . SER A 1 229 ? 23.215 11.134 -11.148 1.00 81.19 229 SER A N 1
ATOM 1732 C CA . SER A 1 229 ? 23.871 11.593 -12.377 1.00 81.19 229 SER A CA 1
ATOM 1733 C C . SER A 1 229 ? 22.899 11.635 -13.556 1.00 81.19 229 SER A C 1
ATOM 1735 O O . SER A 1 229 ? 22.839 12.640 -14.256 1.00 81.19 229 SER A O 1
ATOM 1737 N N . THR A 1 230 ? 22.079 10.598 -13.737 1.00 83.31 230 THR A N 1
ATOM 1738 C CA . THR A 1 230 ? 21.050 10.571 -14.781 1.00 83.31 230 THR A CA 1
ATOM 1739 C C . THR A 1 230 ? 19.966 11.608 -14.519 1.00 83.31 230 THR A C 1
ATOM 1741 O O . THR A 1 230 ? 19.506 12.250 -15.460 1.00 83.31 230 THR A O 1
ATOM 1744 N N . LEU A 1 231 ? 19.580 11.827 -13.256 1.00 82.94 231 LEU A N 1
ATOM 1745 C CA . LEU A 1 231 ? 18.661 12.916 -12.927 1.00 82.94 231 LEU A CA 1
ATOM 1746 C C . LEU A 1 231 ? 19.262 14.270 -13.319 1.00 82.94 231 LEU A C 1
ATOM 1748 O O . LEU A 1 231 ? 18.593 15.021 -14.023 1.00 82.94 231 LEU A O 1
ATOM 1752 N N . ARG A 1 232 ? 20.523 14.533 -12.944 1.00 87.62 232 ARG A N 1
ATOM 1753 C CA . ARG A 1 232 ? 21.250 15.755 -13.323 1.00 87.62 232 ARG A CA 1
ATOM 1754 C C . ARG A 1 232 ? 21.286 15.956 -14.838 1.00 87.62 232 ARG A C 1
ATOM 1756 O O . ARG A 1 232 ? 20.987 17.053 -15.293 1.00 87.62 232 ARG A O 1
ATOM 1763 N N . GLU A 1 233 ? 21.568 14.908 -15.612 1.00 89.25 233 GLU A N 1
ATOM 1764 C CA . GLU A 1 233 ? 21.554 14.973 -17.081 1.00 89.25 233 GLU A CA 1
ATOM 1765 C C . GLU A 1 233 ? 20.160 15.265 -17.665 1.00 89.25 233 GLU A C 1
ATOM 1767 O O . GLU A 1 233 ? 20.052 16.007 -18.639 1.00 89.25 233 GLU A O 1
ATOM 1772 N N . LEU A 1 234 ? 19.084 14.719 -17.083 1.00 85.94 234 LEU A N 1
ATOM 1773 C CA . LEU A 1 234 ? 17.700 14.959 -17.529 1.00 85.94 234 LEU A CA 1
ATOM 1774 C C . LEU A 1 234 ? 17.147 16.331 -17.095 1.00 85.94 234 LEU A C 1
ATOM 1776 O O . LEU A 1 234 ? 16.161 16.830 -17.662 1.00 85.94 234 LEU A O 1
ATOM 1780 N N . THR A 1 235 ? 17.730 16.931 -16.057 1.00 88.75 235 THR A N 1
ATOM 1781 C CA . THR A 1 235 ? 17.398 18.283 -15.588 1.00 88.75 235 THR A CA 1
ATOM 1782 C C . THR A 1 235 ? 18.307 19.367 -16.149 1.00 88.75 235 THR A C 1
ATOM 1784 O O . THR A 1 235 ? 18.006 20.536 -15.934 1.00 88.75 235 THR A O 1
ATOM 1787 N N . ASP A 1 236 ? 19.367 19.007 -16.876 1.00 91.56 236 ASP A N 1
ATOM 1788 C CA . ASP A 1 236 ? 20.300 19.960 -17.473 1.00 91.56 236 ASP A CA 1
ATOM 1789 C C . ASP A 1 236 ? 19.559 20.908 -18.445 1.00 91.56 236 ASP A C 1
ATOM 1791 O O . ASP A 1 236 ? 19.011 20.450 -19.459 1.00 91.56 236 ASP A O 1
ATOM 1795 N N . PRO A 1 237 ? 19.512 22.224 -18.153 1.00 87.69 237 PRO A N 1
ATOM 1796 C CA . PRO A 1 237 ? 18.808 23.191 -18.986 1.00 87.69 237 PRO A CA 1
ATOM 1797 C C . PRO A 1 237 ? 19.447 23.347 -20.370 1.00 87.69 237 PRO A C 1
ATOM 1799 O O . PRO A 1 237 ? 18.737 23.684 -21.312 1.00 87.69 237 PRO A O 1
ATOM 1802 N N . VAL A 1 238 ? 20.745 23.058 -20.519 1.00 90.50 238 VAL A N 1
ATOM 1803 C CA . VAL A 1 238 ? 21.463 23.143 -21.802 1.00 90.50 238 VAL A CA 1
ATOM 1804 C C . VAL A 1 238 ? 21.103 21.965 -22.712 1.00 90.50 238 VAL A C 1
ATOM 1806 O O . VAL A 1 238 ? 21.087 22.101 -23.935 1.00 90.50 238 VAL A O 1
ATOM 1809 N N . ARG A 1 239 ? 20.782 20.804 -22.127 1.00 85.69 239 ARG A N 1
ATOM 1810 C CA . ARG A 1 239 ? 20.343 19.606 -22.866 1.00 85.69 239 ARG A CA 1
ATOM 1811 C C . ARG A 1 239 ? 18.846 19.584 -23.145 1.00 85.69 239 ARG A C 1
ATOM 1813 O O . ARG A 1 239 ? 18.406 18.848 -24.031 1.00 85.69 239 ARG A O 1
ATOM 1820 N N . ARG A 1 240 ? 18.047 20.355 -22.404 1.00 85.25 240 ARG A N 1
ATOM 1821 C CA . ARG A 1 240 ? 16.627 20.510 -22.718 1.00 85.25 240 ARG A CA 1
ATOM 1822 C C . ARG A 1 240 ? 16.447 21.402 -23.942 1.00 85.25 240 ARG A C 1
ATOM 1824 O O . ARG A 1 240 ? 17.119 22.422 -24.058 1.00 85.25 240 ARG A O 1
ATOM 1831 N N . PRO A 1 241 ? 15.502 21.068 -24.835 1.00 88.81 241 PRO A N 1
ATOM 1832 C CA . PRO A 1 241 ? 15.109 21.975 -25.900 1.00 88.81 241 PRO A CA 1
ATOM 1833 C C . PRO A 1 241 ? 14.684 23.319 -25.287 1.00 88.81 241 PRO A C 1
ATOM 1835 O O . PRO A 1 241 ? 13.777 23.321 -24.450 1.00 88.81 241 PRO A O 1
ATOM 1838 N N . PRO A 1 242 ? 15.306 24.449 -25.676 1.00 84.38 242 PRO A N 1
ATOM 1839 C CA . PRO A 1 242 ? 14.980 25.761 -25.109 1.00 84.38 242 PRO A CA 1
ATOM 1840 C C . PRO A 1 242 ? 13.548 26.190 -25.450 1.00 84.38 242 PRO A C 1
ATOM 1842 O O . PRO A 1 242 ? 12.931 26.966 -24.724 1.00 84.38 242 PRO A O 1
ATOM 1845 N N . HIS A 1 243 ? 12.997 25.641 -26.535 1.00 84.50 243 HIS A N 1
ATOM 1846 C CA . HIS A 1 243 ? 11.618 25.835 -26.948 1.00 84.50 243 HIS A CA 1
ATOM 1847 C C . HIS A 1 243 ? 10.947 24.485 -27.225 1.00 84.50 243 HIS A C 1
ATOM 1849 O O . HIS A 1 243 ? 11.610 23.540 -27.666 1.00 84.50 243 HIS A O 1
ATOM 1855 N N . PRO A 1 244 ? 9.627 24.375 -26.996 1.00 84.06 244 PRO A N 1
ATOM 1856 C CA . PRO A 1 244 ? 8.848 23.219 -27.415 1.00 84.06 244 PRO A CA 1
ATOM 1857 C C . PRO A 1 244 ? 9.067 22.924 -28.906 1.00 84.06 244 PRO A C 1
ATOM 1859 O O . PRO A 1 244 ? 9.014 23.833 -29.730 1.00 84.06 244 PRO A O 1
ATOM 1862 N N . TYR A 1 245 ? 9.245 21.651 -29.276 1.00 86.69 245 TYR A N 1
ATOM 1863 C CA . TYR A 1 245 ? 9.414 21.239 -30.682 1.00 86.69 245 TYR A CA 1
ATOM 1864 C C . TYR A 1 245 ? 8.250 21.654 -31.594 1.00 86.69 245 TYR A C 1
ATOM 1866 O O . TYR A 1 245 ? 8.389 21.680 -32.816 1.00 86.69 245 TYR A O 1
ATOM 1874 N N . ARG A 1 246 ? 7.084 21.938 -31.008 1.00 90.25 246 ARG A N 1
ATOM 1875 C CA . ARG A 1 246 ? 5.934 22.543 -31.675 1.00 90.25 246 ARG A CA 1
ATOM 1876 C C . ARG A 1 246 ? 5.349 23.617 -30.766 1.00 90.25 246 ARG A C 1
ATOM 1878 O O . ARG A 1 246 ? 5.279 23.366 -29.561 1.00 90.25 246 ARG A O 1
ATOM 1885 N N . PRO A 1 247 ? 4.906 24.761 -31.315 1.00 89.81 247 PRO A N 1
ATOM 1886 C CA . PRO A 1 247 ? 4.195 25.759 -30.528 1.00 89.81 247 PRO A CA 1
ATOM 1887 C C . PRO A 1 247 ? 3.016 25.090 -29.817 1.00 89.81 247 PRO A C 1
ATOM 1889 O O . PRO A 1 247 ? 2.298 24.284 -30.419 1.00 89.81 247 PRO A O 1
ATOM 1892 N N . LEU A 1 248 ? 2.853 25.374 -28.522 1.00 91.31 248 LEU A N 1
ATOM 1893 C CA . LEU A 1 248 ? 1.671 24.911 -27.806 1.00 91.31 248 LEU A CA 1
ATOM 1894 C C . LEU A 1 248 ? 0.438 25.559 -28.450 1.00 91.31 248 LEU A C 1
ATOM 1896 O O . LEU A 1 248 ? 0.479 26.758 -28.733 1.00 91.31 248 LEU A O 1
ATOM 1900 N N . PRO A 1 249 ? -0.644 24.797 -28.686 1.00 94.38 249 PRO A N 1
ATOM 1901 C CA . PRO A 1 249 ? -1.915 25.372 -29.096 1.00 94.38 249 PRO A CA 1
ATOM 1902 C C . PRO A 1 249 ? -2.303 26.518 -28.149 1.00 94.38 249 PRO A C 1
ATOM 1904 O O . PRO A 1 249 ? -2.223 26.322 -26.931 1.00 94.38 249 PRO A O 1
ATOM 1907 N N . PRO A 1 250 ? -2.726 27.685 -28.667 1.00 91.50 250 PRO A N 1
ATOM 1908 C CA . PRO A 1 250 ? -3.100 28.830 -27.833 1.00 91.50 250 PRO A CA 1
ATOM 1909 C C . PRO A 1 250 ? -4.216 28.461 -26.849 1.00 91.50 250 PRO A C 1
ATOM 1911 O O . PRO A 1 250 ? -4.160 28.836 -25.691 1.00 91.50 250 PRO A O 1
ATOM 1914 N N . GLU A 1 251 ? -5.122 27.565 -27.246 1.00 92.69 251 GLU A N 1
ATOM 1915 C CA . GLU A 1 251 ? -6.173 26.977 -26.403 1.00 92.69 251 GLU A CA 1
ATOM 1916 C C . GLU A 1 251 ? -5.661 26.358 -25.090 1.00 92.69 251 GLU A C 1
ATOM 1918 O O . GLU A 1 251 ? -6.387 26.336 -24.101 1.00 92.69 251 GLU A O 1
ATOM 1923 N N . LEU A 1 252 ? -4.429 25.831 -25.069 1.00 89.94 252 LEU A N 1
ATOM 1924 C CA . LEU A 1 252 ? -3.814 25.264 -23.863 1.00 89.94 252 LEU A CA 1
ATOM 1925 C C . LEU A 1 252 ? -3.106 26.321 -23.014 1.00 89.94 252 LEU A C 1
ATOM 1927 O O . LEU A 1 252 ? -3.033 26.157 -21.798 1.00 89.94 252 LEU A O 1
ATOM 1931 N N . LEU A 1 253 ? -2.565 27.365 -23.645 1.00 88.69 253 LEU A N 1
ATOM 1932 C CA . LEU A 1 253 ? -1.921 28.486 -22.954 1.00 88.69 253 LEU A CA 1
ATOM 1933 C C . LEU A 1 253 ? -2.967 29.404 -22.307 1.00 88.69 253 LEU A C 1
ATOM 1935 O O . LEU A 1 253 ? -2.767 29.866 -21.187 1.00 88.69 253 LEU A O 1
ATOM 1939 N N . ASP A 1 254 ? -4.102 29.574 -22.982 1.00 91.75 254 ASP A N 1
ATOM 1940 C CA . ASP A 1 254 ? -5.230 30.408 -22.567 1.00 91.75 254 ASP A CA 1
ATOM 1941 C C . ASP A 1 254 ? -6.274 29.627 -21.757 1.00 91.75 254 ASP A C 1
ATOM 1943 O O . ASP A 1 254 ? -7.319 30.170 -21.390 1.00 91.75 254 ASP A O 1
ATOM 1947 N N . PHE A 1 255 ? -6.023 28.344 -21.465 1.00 92.06 255 PHE A N 1
ATOM 1948 C CA . PHE A 1 255 ? -6.936 27.528 -20.675 1.00 92.06 255 PHE A CA 1
ATOM 1949 C C . PHE A 1 255 ? -7.052 28.082 -19.250 1.00 92.06 255 PHE A C 1
ATOM 1951 O O . PHE A 1 255 ? -6.246 27.785 -18.365 1.00 92.06 255 PHE A O 1
ATOM 1958 N N . GLN A 1 256 ? -8.110 28.852 -19.013 1.00 85.94 256 GLN A N 1
ATOM 1959 C CA . GLN A 1 256 ? -8.592 29.185 -17.683 1.00 85.94 256 GLN A CA 1
ATOM 1960 C C . GLN A 1 256 ? -9.816 28.317 -17.387 1.00 85.94 256 GLN A C 1
ATOM 1962 O O . GLN A 1 256 ? -10.801 28.378 -18.125 1.00 85.94 256 GLN A O 1
ATOM 1967 N N . PRO A 1 257 ? -9.792 27.479 -16.339 1.00 86.75 257 PRO A N 1
ATOM 1968 C CA . PRO A 1 257 ? -10.982 26.730 -15.967 1.00 86.75 257 PRO A CA 1
ATOM 1969 C C . PRO A 1 257 ? -12.096 27.717 -15.572 1.00 86.75 257 PRO A C 1
ATOM 1971 O O . PRO A 1 257 ? -11.876 28.577 -14.724 1.00 86.75 257 PRO A O 1
ATOM 1974 N N . GLU A 1 258 ? -13.290 27.577 -16.167 1.00 86.44 258 GLU A N 1
ATOM 1975 C CA . GLU A 1 258 ? -14.449 28.479 -15.963 1.00 86.44 258 GLU A CA 1
ATOM 1976 C C . GLU A 1 258 ? -14.828 28.678 -14.488 1.00 86.44 258 GLU A C 1
ATOM 1978 O O . GLU A 1 258 ? -15.385 29.702 -14.102 1.00 86.44 258 GLU A O 1
ATOM 1983 N N . ALA A 1 259 ? -14.513 27.694 -13.652 1.00 84.50 259 ALA A N 1
ATOM 1984 C CA . ALA A 1 259 ? -14.551 27.819 -12.212 1.00 84.50 259 ALA A CA 1
ATOM 1985 C C . ALA A 1 259 ? -13.227 27.297 -11.647 1.00 84.50 259 ALA A C 1
ATOM 1987 O O . ALA A 1 259 ? -12.710 26.291 -12.154 1.00 84.50 259 ALA A O 1
ATOM 1988 N N . PRO A 1 260 ? -12.689 27.908 -10.573 1.00 77.50 260 PRO A N 1
ATOM 1989 C CA . PRO A 1 260 ? -11.580 27.311 -9.846 1.00 77.50 260 PRO A CA 1
ATOM 1990 C C . PRO A 1 260 ? -11.955 25.867 -9.517 1.00 77.50 260 PRO A C 1
ATOM 1992 O O . PRO A 1 260 ? -13.058 25.602 -9.032 1.00 77.50 260 PRO A O 1
ATOM 1995 N N . VAL A 1 261 ? -11.062 24.923 -9.828 1.00 77.31 261 VAL A N 1
ATOM 1996 C CA . VAL A 1 261 ? -11.278 23.505 -9.530 1.00 77.31 261 VAL A CA 1
ATOM 1997 C C . VAL A 1 261 ? -11.344 23.363 -8.012 1.00 77.31 261 VAL A C 1
ATOM 1999 O O . VAL A 1 261 ? -10.331 23.198 -7.332 1.00 77.31 261 VAL A O 1
ATOM 2002 N N . ALA A 1 262 ? -12.556 23.462 -7.472 1.00 60.69 262 ALA A N 1
ATOM 2003 C CA . ALA A 1 262 ? -12.836 23.223 -6.076 1.00 60.69 262 ALA A CA 1
ATOM 2004 C C . ALA A 1 262 ? -12.691 21.719 -5.853 1.00 60.69 262 ALA A C 1
ATOM 2006 O O . ALA A 1 262 ? -13.591 20.929 -6.147 1.00 60.69 262 ALA A O 1
ATOM 2007 N N . LEU A 1 263 ? -11.525 21.313 -5.354 1.00 56.34 263 LEU A N 1
ATOM 2008 C CA . LEU A 1 263 ? -11.311 19.981 -4.800 1.00 56.34 263 LEU A CA 1
ATOM 2009 C C . LEU A 1 263 ? -12.064 19.888 -3.466 1.00 56.34 263 LEU A C 1
ATOM 2011 O O . LEU A 1 263 ? -11.462 19.803 -2.396 1.00 56.34 263 LEU A O 1
ATOM 2015 N N . ASP A 1 264 ? -13.393 19.959 -3.525 1.00 62.19 264 ASP A N 1
ATOM 2016 C CA . ASP A 1 264 ? -14.235 19.795 -2.355 1.00 62.19 264 ASP A CA 1
ATOM 2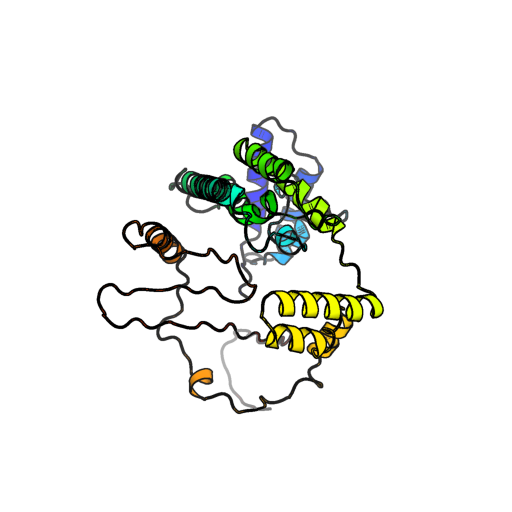017 C C . ASP A 1 264 ? -14.146 18.336 -1.886 1.00 62.19 264 ASP A C 1
ATOM 2019 O O . ASP A 1 264 ? -14.618 17.398 -2.543 1.00 62.19 264 ASP A O 1
ATOM 2023 N N . ARG A 1 265 ? -13.498 18.147 -0.730 1.00 53.62 265 ARG A N 1
ATOM 2024 C CA . ARG A 1 265 ? -13.360 16.842 -0.074 1.00 53.62 265 ARG A CA 1
ATOM 2025 C C . ARG A 1 265 ? -14.726 16.203 0.160 1.00 53.62 265 ARG A C 1
ATOM 2027 O O . ARG A 1 265 ? -14.847 14.991 -0.006 1.00 53.62 265 ARG A O 1
ATOM 2034 N N . ALA A 1 266 ? -15.751 16.985 0.496 1.00 54.00 266 ALA A N 1
ATOM 2035 C CA . ALA A 1 266 ? -17.083 16.456 0.766 1.00 54.00 266 ALA A CA 1
ATOM 2036 C C . 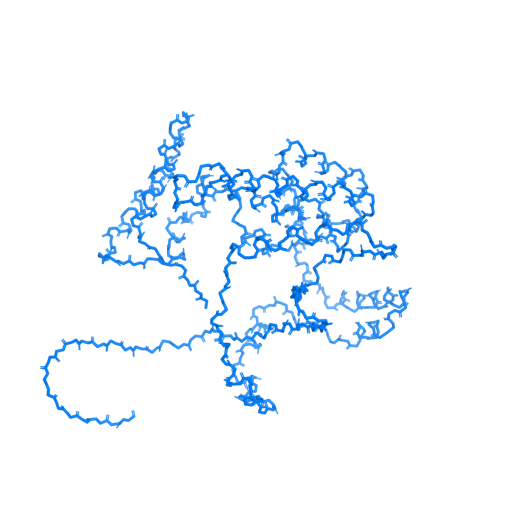ALA A 1 266 ? -17.739 15.905 -0.512 1.00 54.00 266 ALA A C 1
ATOM 2038 O O . ALA A 1 266 ? -18.247 14.781 -0.506 1.00 54.00 266 ALA A O 1
ATOM 2039 N N . ALA A 1 267 ? -17.641 16.627 -1.633 1.00 57.69 267 ALA A N 1
ATOM 2040 C CA . ALA A 1 267 ? -18.142 16.169 -2.930 1.00 57.69 267 ALA A CA 1
ATOM 2041 C C . ALA A 1 267 ? -17.410 14.915 -3.453 1.00 57.69 267 ALA A C 1
ATOM 2043 O O . ALA A 1 267 ? -18.037 14.040 -4.061 1.00 57.69 267 ALA A O 1
ATOM 2044 N N . ALA A 1 268 ? -16.103 14.789 -3.186 1.00 56.41 268 ALA A N 1
ATOM 2045 C CA . ALA A 1 268 ? -15.330 13.589 -3.515 1.00 56.41 268 ALA A CA 1
ATOM 2046 C C . ALA A 1 268 ? -15.777 12.360 -2.696 1.00 56.41 268 ALA A C 1
ATOM 2048 O O . ALA A 1 268 ? -15.852 11.253 -3.234 1.00 56.41 268 ALA A O 1
ATOM 2049 N N . HIS A 1 269 ? -16.132 12.548 -1.419 1.00 51.06 269 HIS A N 1
ATOM 2050 C CA . HIS A 1 269 ? -16.641 11.480 -0.552 1.00 51.06 269 HIS A CA 1
ATOM 2051 C C . HIS A 1 269 ? -18.094 11.085 -0.869 1.00 51.06 269 HIS A C 1
ATOM 2053 O O . HIS A 1 269 ? -18.411 9.895 -0.879 1.00 51.06 269 HIS A O 1
ATOM 2059 N N . ALA A 1 270 ? -18.964 12.049 -1.187 1.00 54.25 270 ALA A N 1
ATOM 2060 C CA . ALA A 1 270 ? -20.384 11.803 -1.460 1.00 54.25 270 ALA A CA 1
ATOM 2061 C C . ALA A 1 270 ? -20.641 11.027 -2.768 1.00 54.25 270 ALA A C 1
ATOM 2063 O O . ALA A 1 270 ? -21.655 10.344 -2.892 1.00 54.25 270 ALA A O 1
ATOM 2064 N N . ARG A 1 271 ? -19.721 11.086 -3.743 1.00 52.22 271 ARG A N 1
ATOM 2065 C CA . ARG A 1 271 ? -19.849 10.373 -5.032 1.00 52.22 271 ARG A CA 1
ATOM 2066 C C . ARG A 1 271 ? -19.270 8.953 -5.034 1.00 52.22 271 ARG A C 1
ATOM 2068 O O . ARG A 1 271 ? -19.519 8.204 -5.974 1.00 52.22 271 ARG A O 1
ATOM 2075 N N . ALA A 1 272 ? -18.540 8.556 -3.991 1.00 43.78 272 ALA A N 1
ATOM 2076 C CA . ALA A 1 272 ? -17.946 7.224 -3.872 1.00 43.78 272 ALA A CA 1
ATOM 2077 C C . ALA A 1 272 ? -18.947 6.050 -3.687 1.00 43.78 272 ALA A C 1
ATOM 2079 O O . ALA A 1 272 ? -18.706 4.994 -4.274 1.00 43.78 272 ALA A O 1
ATOM 2080 N N . PRO A 1 273 ? -20.061 6.160 -2.927 1.00 49.28 273 PRO A N 1
ATOM 2081 C CA . PRO A 1 273 ? -20.929 5.006 -2.661 1.00 49.28 273 PRO A CA 1
ATOM 2082 C C . PRO A 1 273 ? -21.811 4.586 -3.850 1.00 49.28 273 PRO A C 1
ATOM 2084 O O . PRO A 1 273 ? -22.164 3.413 -3.952 1.00 49.28 273 PRO A O 1
ATOM 2087 N N . HIS A 1 274 ? -22.106 5.486 -4.795 1.00 45.47 274 HIS A N 1
ATOM 2088 C CA . HIS A 1 274 ? -22.922 5.166 -5.977 1.00 45.47 274 HIS A CA 1
ATOM 2089 C C . HIS A 1 274 ? -22.199 4.296 -7.022 1.00 45.47 274 HIS A C 1
ATOM 2091 O O . HIS A 1 274 ? -22.839 3.766 -7.923 1.00 45.47 274 HIS A O 1
ATOM 2097 N N . LEU A 1 275 ? -20.882 4.097 -6.893 1.00 43.62 275 LEU A N 1
ATOM 2098 C CA . LEU A 1 275 ? -20.107 3.194 -7.755 1.00 43.62 275 LEU A CA 1
ATOM 2099 C C . LEU A 1 275 ? -20.185 1.718 -7.315 1.00 43.62 275 LEU A C 1
ATOM 2101 O O . LEU A 1 275 ? -19.725 0.844 -8.046 1.00 43.62 275 LEU A O 1
ATOM 2105 N N . CYS A 1 276 ? -20.753 1.429 -6.137 1.00 39.81 276 CYS A N 1
ATOM 2106 C CA . CYS A 1 276 ? -20.771 0.083 -5.550 1.00 39.81 276 CYS A CA 1
ATOM 2107 C C . CYS A 1 276 ? -22.140 -0.617 -5.582 1.00 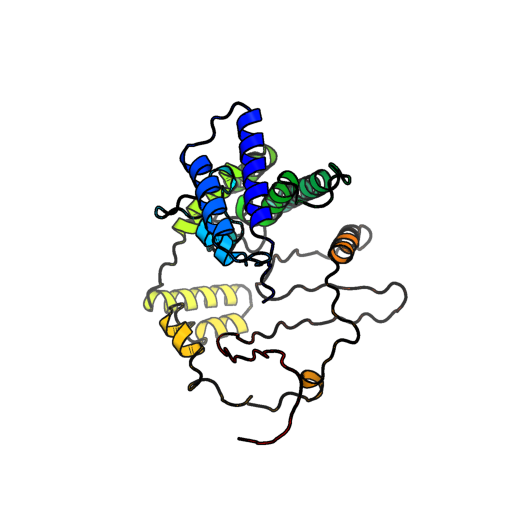39.81 276 CYS A C 1
ATOM 2109 O O . CYS A 1 276 ? -22.199 -1.799 -5.256 1.00 39.81 276 CYS A O 1
ATOM 2111 N N . GLN A 1 277 ? -23.221 0.062 -5.976 1.00 37.81 277 GLN A N 1
ATOM 2112 C CA . GLN A 1 277 ? -24.551 -0.540 -6.136 1.00 37.81 277 GLN A CA 1
ATOM 2113 C C . GLN A 1 277 ? -24.934 -0.570 -7.617 1.00 37.81 277 GLN A C 1
ATOM 2115 O O . GLN A 1 277 ? -25.581 0.335 -8.132 1.00 37.81 277 GLN A O 1
ATOM 2120 N N . ALA A 1 278 ? -24.512 -1.624 -8.311 1.00 40.00 278 ALA A N 1
ATOM 2121 C CA . ALA A 1 278 ? -24.999 -1.965 -9.643 1.00 40.00 278 ALA A CA 1
ATOM 2122 C C . ALA A 1 278 ? -25.306 -3.469 -9.676 1.00 40.00 278 ALA A C 1
ATOM 2124 O O . ALA A 1 278 ? -24.593 -4.248 -10.303 1.00 40.00 278 ALA A O 1
ATOM 2125 N N . ASP A 1 279 ? -26.360 -3.873 -8.962 1.00 39.22 279 ASP A N 1
ATOM 2126 C CA . ASP A 1 279 ? -26.814 -5.269 -8.859 1.00 39.22 279 ASP A CA 1
ATOM 2127 C C . ASP A 1 279 ? -27.758 -5.705 -10.004 1.00 39.22 279 ASP A C 1
ATOM 2129 O O . ASP A 1 279 ? -28.399 -6.747 -9.916 1.00 39.22 279 ASP A O 1
ATOM 2133 N N . THR A 1 280 ? -27.850 -4.963 -11.115 1.00 36.47 280 THR A N 1
ATOM 2134 C CA . THR A 1 280 ? -28.806 -5.276 -12.204 1.00 36.47 280 THR A CA 1
ATOM 2135 C C . THR A 1 280 ? -28.223 -5.303 -13.622 1.00 36.47 280 THR A C 1
ATOM 2137 O O . THR A 1 280 ? -28.966 -5.155 -14.590 1.00 36.47 280 THR A O 1
ATOM 2140 N N . LEU A 1 281 ? -26.919 -5.558 -13.803 1.00 37.03 281 LEU A N 1
ATOM 2141 C CA . LEU A 1 281 ? -26.337 -5.755 -15.145 1.00 37.03 281 LEU A CA 1
ATOM 2142 C C . LEU A 1 281 ? -25.947 -7.223 -15.418 1.00 37.03 281 LEU A C 1
ATOM 2144 O O . LEU A 1 281 ? -25.275 -7.845 -14.591 1.00 37.03 281 LEU A O 1
ATOM 2148 N N . PRO A 1 282 ? -26.315 -7.795 -16.584 1.00 34.84 282 PRO A N 1
ATOM 2149 C CA . PRO A 1 282 ? -25.985 -9.173 -16.925 1.00 34.84 282 PRO A CA 1
ATOM 2150 C C . PRO A 1 282 ? -24.492 -9.306 -17.258 1.00 34.84 282 PRO A C 1
ATOM 2152 O O . PRO A 1 282 ? -23.958 -8.551 -18.063 1.00 34.84 282 PRO A O 1
ATOM 2155 N N . LYS A 1 283 ? -23.833 -10.284 -16.618 1.00 32.53 283 LYS A N 1
ATOM 2156 C CA . LYS A 1 283 ? -22.517 -10.884 -16.938 1.00 32.53 283 LYS A CA 1
ATOM 2157 C C . LYS A 1 283 ? -21.531 -9.998 -17.731 1.00 32.53 283 LYS A C 1
ATOM 2159 O O . LYS A 1 283 ? -21.007 -10.416 -18.757 1.00 32.53 283 LYS A O 1
ATOM 2164 N N . CYS A 1 284 ? -21.169 -8.835 -17.197 1.00 25.75 284 CYS A N 1
ATOM 2165 C CA . CYS A 1 284 ? -19.893 -8.205 -17.530 1.00 25.75 284 CYS A CA 1
ATOM 2166 C C . CYS A 1 284 ? -18.873 -8.634 -16.475 1.00 25.75 284 CYS A C 1
ATOM 2168 O O . CYS A 1 284 ? -19.025 -8.332 -15.292 1.00 25.75 284 CYS A O 1
ATOM 2170 N N . SER A 1 285 ? -17.828 -9.358 -16.880 1.00 28.86 285 SER A N 1
ATOM 2171 C CA . SER A 1 285 ? -16.694 -9.649 -16.005 1.00 28.86 285 SER A CA 1
ATOM 2172 C C . SER A 1 285 ? -15.988 -8.337 -15.646 1.00 28.86 285 SER A C 1
ATOM 2174 O O . SER A 1 285 ? -15.112 -7.867 -16.373 1.00 28.86 285 SER A O 1
ATOM 2176 N N . ALA A 1 286 ? -16.383 -7.722 -14.533 1.00 29.52 286 ALA A N 1
ATOM 2177 C CA . ALA A 1 286 ? -15.707 -6.566 -13.969 1.00 29.52 286 ALA A CA 1
ATOM 2178 C C . ALA A 1 286 ? -14.319 -6.989 -13.462 1.00 29.52 286 ALA A C 1
ATOM 2180 O O . ALA A 1 286 ? -14.138 -7.464 -12.337 1.00 29.52 286 ALA A O 1
ATOM 2181 N N . SER A 1 287 ? -13.315 -6.841 -14.322 1.00 29.58 287 SER A N 1
ATOM 2182 C CA . SER A 1 287 ? -11.914 -6.949 -13.935 1.00 29.58 287 SER A CA 1
ATOM 2183 C C . SER A 1 287 ? -11.511 -5.691 -13.169 1.00 29.58 287 SER A C 1
ATOM 2185 O O . SER A 1 287 ? -11.267 -4.640 -13.753 1.00 29.58 287 SER A O 1
ATOM 2187 N N . PHE A 1 288 ? -11.404 -5.804 -11.845 1.00 33.50 288 PHE A N 1
ATOM 2188 C CA . PHE A 1 288 ? -10.681 -4.836 -11.020 1.00 33.50 288 PHE A CA 1
ATOM 2189 C C . PHE A 1 288 ? -9.192 -4.869 -11.413 1.00 33.50 288 PHE A C 1
ATOM 2191 O O . PHE A 1 288 ? -8.429 -5.723 -10.955 1.00 33.50 288 PHE A O 1
ATOM 2198 N N . SER A 1 289 ? -8.775 -3.960 -12.296 1.00 33.06 289 SER A N 1
ATOM 2199 C CA . SER A 1 289 ? -7.362 -3.690 -12.570 1.00 33.06 289 SER A CA 1
ATOM 2200 C C . SER A 1 289 ? -6.846 -2.718 -11.510 1.00 33.06 289 SER A C 1
ATOM 2202 O O . SER A 1 289 ? -7.099 -1.518 -11.593 1.00 33.06 289 SER A O 1
ATOM 2204 N N . MET A 1 290 ? -6.123 -3.219 -10.505 1.00 31.08 290 MET A N 1
ATOM 2205 C CA . MET A 1 290 ? -5.427 -2.349 -9.556 1.00 31.08 290 MET A CA 1
ATOM 2206 C C . MET A 1 290 ? -4.314 -1.574 -10.281 1.00 31.08 290 MET A C 1
ATOM 2208 O O . MET A 1 290 ? -3.333 -2.145 -10.747 1.00 31.08 290 MET A O 1
ATOM 2212 N N . MET A 1 291 ? -4.526 -0.260 -10.388 1.00 36.81 291 MET A N 1
ATOM 2213 C CA . MET A 1 291 ? -3.536 0.818 -10.500 1.00 36.81 291 MET A CA 1
ATOM 2214 C C . MET A 1 291 ? -2.277 0.518 -11.337 1.00 36.81 291 MET A C 1
ATOM 2216 O O . MET A 1 291 ? -1.216 0.169 -10.821 1.00 36.81 291 MET A O 1
ATOM 2220 N N . LYS A 1 292 ? -2.342 0.806 -12.644 1.00 33.94 292 LYS A N 1
ATOM 2221 C CA . LYS A 1 292 ? -1.144 1.274 -13.363 1.00 33.94 292 LYS A CA 1
ATOM 2222 C C . LYS A 1 292 ? -0.831 2.688 -12.864 1.00 33.94 292 LYS A C 1
ATOM 2224 O O . LYS A 1 292 ? -1.745 3.492 -12.712 1.00 33.94 292 LYS A O 1
ATOM 2229 N N . ARG A 1 293 ? 0.453 2.993 -12.660 1.00 34.56 293 ARG A N 1
ATOM 2230 C CA . ARG A 1 293 ? 1.023 4.252 -12.128 1.00 34.56 293 ARG A CA 1
ATOM 2231 C C . ARG A 1 293 ? 0.593 5.574 -12.812 1.00 34.56 293 ARG A C 1
ATOM 2233 O O . ARG A 1 293 ? 1.233 6.580 -12.539 1.00 34.56 293 ARG A O 1
ATOM 2240 N N . ARG A 1 294 ? -0.404 5.626 -13.709 1.00 29.86 294 ARG A N 1
ATOM 2241 C CA . ARG A 1 294 ? -0.649 6.827 -14.533 1.00 29.86 294 ARG A CA 1
ATOM 2242 C C . ARG A 1 294 ? -2.084 7.305 -14.778 1.00 29.86 294 ARG A C 1
ATOM 2244 O O . ARG A 1 294 ? -2.193 8.419 -15.260 1.00 29.86 294 ARG A O 1
ATOM 2251 N N . HIS A 1 295 ? -3.167 6.606 -14.420 1.00 30.19 295 HIS A N 1
ATOM 2252 C CA . HIS A 1 295 ? -4.513 7.152 -14.695 1.00 30.19 295 HIS A CA 1
ATOM 2253 C C . HIS A 1 295 ? -5.548 6.816 -13.615 1.00 30.19 295 HIS A C 1
ATOM 2255 O O . HIS A 1 295 ? -5.776 5.648 -13.304 1.00 30.19 295 HIS A O 1
ATOM 2261 N N . LEU A 1 296 ? -6.202 7.856 -13.088 1.00 30.19 296 LEU A N 1
ATOM 2262 C CA . LEU A 1 296 ? -7.497 7.777 -12.415 1.00 30.19 296 LEU A CA 1
ATOM 2263 C C . LEU A 1 296 ? -8.559 8.077 -13.482 1.00 30.19 296 LEU A C 1
ATOM 2265 O O . LEU A 1 296 ? -8.588 9.183 -14.012 1.00 30.19 296 LEU A O 1
ATOM 2269 N N . CYS A 1 297 ? -9.404 7.107 -13.830 1.00 29.61 297 CYS A N 1
ATOM 2270 C CA . CYS A 1 297 ? -10.548 7.354 -14.706 1.00 29.61 297 CYS A CA 1
ATOM 2271 C C . CYS A 1 297 ? -11.798 7.463 -13.826 1.00 29.61 297 CYS A C 1
ATOM 2273 O O . CYS A 1 297 ? -12.232 6.471 -13.242 1.00 29.61 297 CYS A O 1
ATOM 2275 N N . LEU A 1 298 ? -12.332 8.676 -13.680 1.00 29.41 298 LEU A N 1
ATOM 2276 C CA . LEU A 1 298 ? -13.614 8.924 -13.024 1.00 29.41 298 LEU A CA 1
ATOM 2277 C C . LEU A 1 298 ? -14.675 9.075 -14.116 1.00 29.41 298 LEU A C 1
ATOM 2279 O O . LEU A 1 298 ? -14.673 10.062 -14.848 1.00 29.41 298 LEU A O 1
ATOM 2283 N N . GLN A 1 299 ? -15.585 8.107 -14.235 1.00 32.06 299 GLN A N 1
ATOM 2284 C CA . GLN A 1 299 ? -16.794 8.294 -15.034 1.00 32.06 299 GLN A CA 1
ATOM 2285 C C . GLN A 1 299 ? -17.782 9.137 -14.231 1.00 32.06 299 GLN A C 1
ATOM 2287 O O . GLN A 1 299 ? -18.338 8.690 -13.230 1.00 32.06 299 GLN A O 1
ATOM 2292 N N . MET A 1 300 ? -17.997 10.370 -14.677 1.00 31.48 300 MET A N 1
ATOM 2293 C CA . MET A 1 300 ? -19.055 11.225 -14.162 1.00 31.48 300 MET A CA 1
ATOM 2294 C C . MET A 1 300 ? -20.274 11.113 -15.072 1.00 31.48 300 MET A C 1
ATOM 2296 O O . MET A 1 300 ? -20.203 11.449 -16.249 1.00 31.48 300 MET A O 1
ATOM 2300 N N . SER A 1 301 ? -21.396 10.659 -14.522 1.00 31.45 301 SER A N 1
ATOM 2301 C CA . SER A 1 301 ? -22.690 10.712 -15.207 1.00 31.45 301 SER A CA 1
ATOM 2302 C C . SER A 1 301 ? -23.456 11.932 -14.694 1.00 31.45 301 SER A C 1
ATOM 2304 O O . SER A 1 301 ? -23.606 12.091 -13.48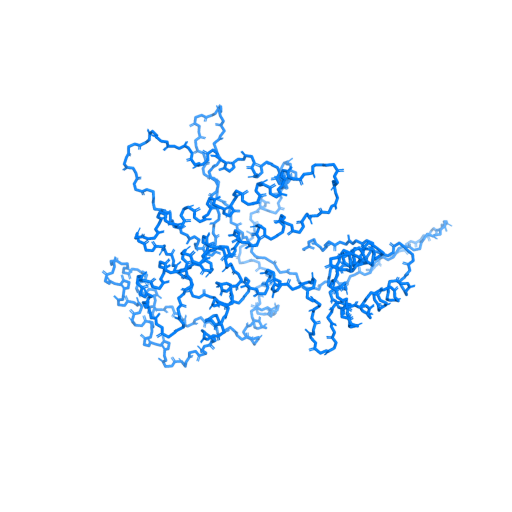2 1.00 31.45 301 SER A O 1
ATOM 2306 N N . ARG A 1 302 ? -23.921 12.810 -15.593 1.00 33.25 302 ARG A N 1
ATOM 2307 C CA . ARG A 1 302 ? -24.910 13.846 -15.251 1.00 33.25 302 ARG A CA 1
ATOM 2308 C C . ARG A 1 302 ? -26.313 13.222 -15.322 1.00 33.25 302 ARG A C 1
ATOM 2310 O O . ARG A 1 302 ? -26.584 12.526 -16.296 1.00 33.25 302 ARG A O 1
ATOM 2317 N N . PRO A 1 303 ? -27.212 13.483 -14.359 1.00 35.19 303 PRO A N 1
ATOM 2318 C CA . PRO A 1 303 ? -28.547 12.878 -14.336 1.00 35.19 303 PRO A CA 1
ATOM 2319 C C . PRO A 1 303 ? -29.531 13.408 -15.400 1.00 35.19 303 PRO A C 1
ATOM 2321 O O . PRO A 1 303 ? -30.668 12.959 -15.421 1.00 35.19 303 PRO A O 1
ATOM 2324 N N . SER A 1 304 ? -29.138 14.329 -16.290 1.00 37.03 304 SER A N 1
ATOM 2325 C CA . SER A 1 304 ? -30.072 14.985 -17.225 1.00 37.03 304 SER A CA 1
ATOM 2326 C C . SER A 1 304 ? -29.595 15.124 -18.679 1.00 37.03 304 SER A C 1
ATOM 2328 O O . SER A 1 304 ? -30.170 15.909 -19.425 1.00 37.03 304 SER A O 1
ATOM 2330 N N . SER A 1 305 ? -28.577 14.377 -19.126 1.00 35.28 305 SER A N 1
ATOM 2331 C CA . SER A 1 305 ? -28.173 14.384 -20.545 1.00 35.28 305 SER A CA 1
ATOM 2332 C C . SER A 1 305 ? -27.913 12.968 -21.074 1.00 35.28 305 SER A C 1
ATOM 2334 O O . SER A 1 305 ? -27.218 12.203 -20.401 1.00 35.28 305 SER A O 1
ATOM 2336 N N . PRO A 1 306 ? -28.429 12.603 -22.266 1.00 36.34 306 PRO A N 1
ATOM 2337 C CA . PRO A 1 306 ? -28.170 11.302 -22.881 1.00 36.34 306 PRO A CA 1
ATOM 2338 C C . PRO A 1 306 ? -26.762 11.179 -23.494 1.00 36.34 306 PRO A C 1
ATOM 2340 O O . PRO A 1 306 ? -26.381 10.085 -23.913 1.00 36.34 306 PRO A O 1
ATOM 2343 N N . GLU A 1 307 ? -25.949 12.242 -23.525 1.00 34.28 307 GLU A N 1
ATOM 2344 C CA . GLU A 1 307 ? -24.584 12.165 -24.057 1.00 34.28 307 GLU A CA 1
ATOM 2345 C C . GLU A 1 307 ? -23.561 11.723 -23.000 1.00 34.28 307 GLU A C 1
ATOM 2347 O O . GLU A 1 307 ? -23.209 12.457 -22.072 1.00 34.28 307 GLU A O 1
ATOM 2352 N N . ARG A 1 308 ? -23.009 10.519 -23.186 1.00 33.41 308 ARG A N 1
ATOM 2353 C CA . ARG A 1 308 ? -21.836 10.041 -22.443 1.00 33.41 308 ARG A CA 1
ATOM 2354 C C . ARG A 1 308 ? -20.571 10.620 -23.073 1.00 33.41 308 ARG A C 1
ATOM 2356 O O . ARG A 1 308 ? -20.155 10.169 -24.135 1.00 33.41 308 ARG A O 1
ATOM 2363 N N . ARG A 1 309 ? -19.919 11.570 -22.400 1.00 33.69 309 ARG A N 1
ATOM 2364 C CA . ARG A 1 309 ? -18.564 12.019 -22.762 1.00 33.69 309 ARG A CA 1
ATOM 2365 C C . ARG A 1 309 ? -17.550 11.490 -21.751 1.00 33.69 309 ARG A C 1
ATOM 2367 O O . ARG A 1 309 ? -17.694 11.697 -20.549 1.00 33.69 309 ARG A O 1
ATOM 2374 N N . CYS A 1 310 ? -16.523 10.802 -22.243 1.00 27.33 310 CYS A N 1
ATOM 2375 C CA . CYS A 1 310 ? -15.370 10.398 -21.444 1.00 27.33 310 CYS A CA 1
ATOM 2376 C C . CYS A 1 310 ? -14.369 11.557 -21.403 1.00 27.33 310 CYS A C 1
ATOM 2378 O O . CYS A 1 310 ? -13.817 11.926 -22.436 1.00 27.33 310 CYS A O 1
ATOM 2380 N N . LEU A 1 311 ? -14.119 12.122 -20.221 1.00 25.50 311 LEU A N 1
ATOM 2381 C CA . LEU A 1 311 ? -13.039 13.090 -20.030 1.00 25.50 311 LEU A CA 1
ATOM 2382 C C . LEU A 1 311 ? -11.727 12.346 -19.765 1.00 25.50 311 LEU A C 1
ATOM 2384 O O . LEU A 1 311 ? -11.624 11.550 -18.830 1.00 25.50 311 LEU A O 1
ATOM 2388 N N . HIS A 1 312 ? -10.726 12.612 -20.601 1.00 23.72 312 HIS A N 1
ATOM 2389 C CA . HIS A 1 312 ? -9.368 12.101 -20.455 1.00 23.72 312 HIS A CA 1
ATOM 2390 C C . HIS A 1 312 ? -8.520 13.163 -19.739 1.00 23.72 312 HIS A C 1
ATOM 2392 O O . HIS A 1 312 ? -8.221 14.206 -20.310 1.00 23.72 312 HIS A O 1
ATOM 2398 N N . LEU A 1 313 ? -8.141 12.916 -18.482 1.00 22.97 313 LEU A N 1
ATOM 2399 C CA . LEU A 1 313 ? -7.222 13.780 -17.733 1.00 22.97 313 LEU A CA 1
ATOM 2400 C C . LEU A 1 313 ? -5.782 13.285 -17.922 1.00 22.97 313 LEU A C 1
ATOM 2402 O O . LEU A 1 313 ? -5.415 12.201 -17.457 1.00 22.97 313 LEU A O 1
ATOM 2406 N N . SER A 1 314 ? -4.974 14.089 -18.611 1.00 22.77 314 SER A N 1
ATOM 2407 C CA . SER A 1 314 ? -3.530 13.895 -18.769 1.00 22.77 314 SER A CA 1
ATOM 2408 C C . SER A 1 314 ? -2.789 14.798 -17.780 1.00 22.77 314 SER A C 1
ATOM 2410 O O . SER A 1 314 ? -2.900 16.016 -17.854 1.00 22.77 314 SER A O 1
ATOM 2412 N N . LEU A 1 315 ? -2.031 14.211 -16.849 1.00 24.70 315 LEU A N 1
ATOM 2413 C CA . LEU A 1 315 ? -1.118 14.947 -15.967 1.00 24.70 315 LEU A CA 1
ATOM 2414 C C . LEU A 1 315 ? 0.189 15.230 -16.723 1.00 24.70 315 LEU A C 1
ATOM 2416 O O . LEU A 1 315 ? 1.008 14.328 -16.903 1.00 24.70 315 LEU A O 1
ATOM 2420 N N . LEU A 1 316 ? 0.371 16.474 -17.168 1.00 25.52 316 LEU A N 1
ATOM 2421 C CA . LEU A 1 316 ? 1.648 16.996 -17.660 1.00 25.52 316 LEU A CA 1
ATOM 2422 C C . LEU A 1 316 ? 2.564 17.315 -16.467 1.00 25.52 316 LEU A C 1
ATOM 2424 O O . LEU A 1 316 ? 2.177 18.023 -15.541 1.00 25.52 316 LEU A O 1
ATOM 2428 N N . GLN A 1 317 ? 3.776 16.758 -16.491 1.00 40.84 317 GLN A N 1
ATOM 2429 C CA . GLN A 1 317 ? 4.869 17.108 -15.583 1.00 40.84 317 GLN A CA 1
ATOM 2430 C C . GLN A 1 317 ? 5.565 18.375 -16.098 1.00 40.84 317 GLN A C 1
ATOM 2432 O O . GLN A 1 317 ? 5.963 18.412 -17.259 1.00 40.84 317 GLN A O 1
ATOM 2437 N N . SER A 1 318 ? 5.764 19.370 -15.232 1.00 26.66 318 SER A N 1
ATOM 2438 C CA . SER A 1 318 ? 6.706 20.477 -15.451 1.00 26.66 318 SER A CA 1
ATOM 2439 C C . SER A 1 318 ? 7.329 20.907 -14.107 1.00 26.66 318 SER A C 1
ATOM 2441 O O . SER A 1 318 ? 6.672 20.723 -13.074 1.00 26.66 318 SER A O 1
ATOM 2443 N N . PRO A 1 319 ? 8.594 21.377 -14.084 1.00 40.50 319 PRO A N 1
ATOM 2444 C CA . PRO A 1 319 ? 9.453 21.397 -12.905 1.00 40.50 319 PRO A CA 1
ATOM 2445 C C . PRO A 1 319 ? 9.465 22.763 -12.215 1.00 40.50 319 PRO A C 1
ATOM 2447 O O . PRO A 1 319 ? 9.253 23.791 -12.849 1.00 40.50 319 PRO A O 1
ATOM 2450 N N . TRP A 1 320 ? 9.763 22.764 -10.920 1.00 28.94 320 TRP A N 1
ATOM 2451 C CA . TRP A 1 320 ? 10.029 23.972 -10.149 1.00 28.94 320 TRP A CA 1
ATOM 2452 C C . TRP A 1 320 ? 11.303 23.730 -9.359 1.00 28.94 320 TRP A C 1
ATOM 2454 O O . TRP A 1 320 ? 11.265 22.902 -8.459 1.00 28.94 320 TRP A O 1
ATOM 2464 N N . ASP A 1 321 ? 12.378 24.413 -9.741 1.00 26.94 321 ASP A N 1
ATOM 2465 C CA . ASP A 1 321 ? 13.397 24.929 -8.830 1.00 26.94 321 ASP A CA 1
ATOM 2466 C C . ASP A 1 321 ? 13.985 26.205 -9.467 1.00 26.94 321 ASP A C 1
ATOM 2468 O O . ASP A 1 321 ? 14.266 26.244 -10.665 1.00 26.94 321 ASP A O 1
ATOM 2472 N N . ASP A 1 322 ? 14.083 27.232 -8.623 1.00 28.02 322 ASP A N 1
ATOM 2473 C CA . ASP A 1 322 ? 14.747 28.536 -8.742 1.00 28.02 322 ASP A CA 1
ATOM 2474 C C . ASP A 1 322 ? 14.164 29.655 -9.628 1.00 28.02 322 ASP A C 1
ATOM 2476 O O . ASP A 1 322 ? 14.421 29.769 -10.822 1.00 28.02 322 ASP A O 1
ATOM 2480 N N . LEU A 1 323 ? 13.495 30.603 -8.953 1.00 23.75 323 LEU A N 1
ATOM 2481 C CA . LEU A 1 323 ? 13.857 32.025 -9.011 1.00 23.75 323 LEU A CA 1
ATOM 2482 C C . LEU A 1 323 ? 13.352 32.744 -7.749 1.00 23.75 323 LEU A C 1
ATOM 2484 O O . LEU A 1 323 ? 12.186 33.112 -7.617 1.00 23.75 323 LEU A O 1
ATOM 2488 N N . LEU A 1 324 ? 14.280 32.937 -6.810 1.00 28.17 324 LEU A N 1
ATOM 2489 C CA . LEU A 1 324 ? 14.274 34.066 -5.889 1.00 28.17 324 LEU A CA 1
ATOM 2490 C C . LEU A 1 324 ? 14.332 35.353 -6.725 1.00 28.17 324 LEU A C 1
ATOM 2492 O O . LEU A 1 324 ? 15.350 35.627 -7.354 1.00 28.17 324 LEU A O 1
ATOM 2496 N N . LEU A 1 325 ? 13.273 36.156 -6.694 1.00 22.08 325 LEU A N 1
ATOM 2497 C CA . LEU A 1 325 ? 13.348 37.587 -6.979 1.00 22.08 325 LEU A CA 1
ATOM 2498 C C . LEU A 1 325 ? 12.666 38.328 -5.829 1.00 22.08 325 LEU A C 1
ATOM 2500 O O . LEU A 1 325 ? 11.491 38.126 -5.530 1.00 22.08 325 LEU A O 1
ATOM 2504 N N . PHE A 1 326 ? 13.473 39.139 -5.151 1.00 28.97 326 PHE A N 1
ATOM 2505 C CA . PHE A 1 326 ? 13.071 40.099 -4.135 1.00 28.97 326 PHE A CA 1
ATOM 2506 C C . PHE A 1 326 ? 12.063 41.108 -4.699 1.00 28.97 326 PHE A C 1
ATOM 2508 O O . PHE A 1 326 ? 12.277 41.655 -5.777 1.00 28.97 326 PHE A O 1
ATOM 2515 N N . ALA A 1 327 ? 11.051 41.446 -3.900 1.00 19.92 327 ALA A N 1
ATOM 2516 C CA . ALA A 1 327 ? 10.438 42.771 -3.903 1.00 19.92 327 ALA A CA 1
ATOM 2517 C C . ALA A 1 327 ? 9.846 43.049 -2.511 1.00 19.92 327 ALA A C 1
ATOM 2519 O O . ALA A 1 327 ? 8.733 42.635 -2.196 1.00 19.92 327 ALA A O 1
ATOM 2520 N N . SER A 1 328 ? 10.612 43.741 -1.666 1.00 32.34 328 SER A N 1
ATOM 2521 C CA . SER A 1 328 ? 10.026 44.547 -0.590 1.00 32.34 328 SER A CA 1
ATOM 2522 C C . SER A 1 328 ? 9.465 45.833 -1.194 1.00 32.34 328 SER A C 1
ATOM 2524 O O . SER A 1 328 ? 10.099 46.395 -2.089 1.00 32.34 328 SER A O 1
ATOM 2526 N N . PRO A 1 329 ? 8.397 46.391 -0.612 1.00 25.09 329 PRO A N 1
ATOM 2527 C CA . PRO A 1 329 ? 8.310 47.834 -0.481 1.00 25.09 329 PRO A CA 1
ATOM 2528 C C . PRO A 1 329 ? 8.259 48.234 0.994 1.00 25.09 329 PRO A C 1
ATOM 2530 O O . PRO A 1 329 ? 7.378 47.823 1.748 1.00 25.09 329 PRO A O 1
ATOM 2533 N N . LEU A 1 330 ? 9.228 49.073 1.367 1.00 31.33 330 LEU A N 1
ATOM 2534 C CA . LEU A 1 330 ? 9.047 50.083 2.401 1.00 31.33 330 LEU A CA 1
ATOM 2535 C C . LEU A 1 330 ? 7.878 50.980 1.978 1.00 31.33 330 LEU A C 1
ATOM 2537 O O . LEU A 1 330 ? 7.875 51.510 0.866 1.00 31.33 330 LEU A O 1
ATOM 2541 N N . GLU A 1 331 ? 6.934 51.205 2.882 1.00 31.11 331 GLU A N 1
ATOM 2542 C CA . GLU A 1 331 ? 6.058 52.367 2.808 1.00 31.11 331 GLU A CA 1
ATOM 2543 C C . GLU A 1 331 ? 6.832 53.602 3.286 1.00 31.11 331 GLU A C 1
ATOM 2545 O O . GLU A 1 331 ? 7.301 53.652 4.423 1.00 31.11 331 GLU A O 1
ATOM 2550 N N . ALA A 1 332 ? 6.928 54.622 2.437 1.00 36.41 332 ALA A N 1
ATOM 2551 C CA . ALA A 1 332 ? 6.976 56.007 2.889 1.00 36.41 332 ALA A CA 1
ATOM 2552 C C . ALA A 1 332 ? 6.272 56.910 1.858 1.00 36.41 332 ALA A C 1
ATOM 2554 O O . ALA A 1 332 ? 6.342 56.638 0.656 1.00 36.41 332 ALA A O 1
ATOM 2555 N N . PRO A 1 333 ? 5.568 57.964 2.306 1.00 39.59 333 PRO A N 1
ATOM 2556 C CA . PRO A 1 333 ? 4.719 58.779 1.454 1.00 39.59 333 PRO A CA 1
ATOM 2557 C C . PRO A 1 333 ? 5.512 59.910 0.788 1.00 39.59 333 PRO A C 1
ATOM 2559 O O . PRO A 1 333 ? 6.232 60.651 1.450 1.00 39.59 333 PRO A O 1
ATOM 2562 N N . GLY A 1 334 ? 5.275 60.106 -0.509 1.00 40.06 334 GLY A N 1
ATOM 2563 C CA . GLY A 1 334 ? 5.580 61.352 -1.211 1.00 40.06 334 GLY A CA 1
ATOM 2564 C C . GLY A 1 334 ? 6.856 61.343 -2.055 1.00 40.06 334 GLY A C 1
ATOM 2565 O O . GLY A 1 334 ? 7.962 61.285 -1.537 1.00 40.06 334 GLY A O 1
ATOM 2566 N N . GLY A 1 335 ? 6.673 61.545 -3.365 1.00 30.77 335 GLY A N 1
ATOM 2567 C CA . GLY A 1 335 ? 7.686 62.162 -4.224 1.00 30.77 335 GLY A CA 1
ATOM 2568 C C . GLY A 1 335 ? 8.343 61.264 -5.275 1.00 30.77 335 GLY A C 1
ATOM 2569 O O . GLY A 1 335 ? 9.288 60.555 -4.980 1.00 30.77 335 GLY A O 1
ATOM 2570 N N . LEU A 1 336 ? 7.855 61.421 -6.513 1.00 27.14 336 LEU A N 1
ATOM 2571 C CA . LEU A 1 336 ? 8.594 61.625 -7.771 1.00 27.14 336 LEU A CA 1
ATOM 2572 C C . LEU A 1 336 ? 9.773 60.711 -8.202 1.00 27.14 336 LEU A C 1
ATOM 2574 O O . LEU A 1 336 ? 10.768 60.544 -7.515 1.00 27.14 336 LEU A O 1
ATOM 2578 N N . LEU A 1 337 ? 9.702 60.409 -9.509 1.00 23.86 337 LEU A N 1
ATOM 2579 C CA . LEU A 1 337 ? 10.769 60.223 -10.510 1.00 23.86 337 LEU A CA 1
ATOM 2580 C C . LEU A 1 337 ? 11.308 58.803 -10.831 1.00 23.86 337 LEU A C 1
ATOM 2582 O O . LEU A 1 337 ? 12.065 58.209 -10.083 1.00 23.86 337 LEU A O 1
ATOM 2586 N N . TRP A 1 338 ? 10.905 58.350 -12.035 1.00 24.47 338 TRP A N 1
ATOM 2587 C CA . TRP A 1 338 ? 11.613 57.639 -13.124 1.00 24.47 338 TRP A CA 1
ATOM 2588 C C . TRP A 1 338 ? 12.825 56.734 -12.821 1.00 24.47 338 TRP A C 1
ATOM 2590 O O . TRP A 1 338 ? 13.829 57.201 -12.301 1.00 24.47 338 TRP A O 1
ATOM 2600 N N . ALA A 1 339 ? 12.835 55.515 -13.382 1.00 21.98 339 ALA A N 1
ATOM 2601 C CA . ALA A 1 339 ? 13.571 55.159 -14.615 1.00 21.98 339 ALA A CA 1
ATOM 2602 C C . ALA A 1 339 ? 13.632 53.630 -14.829 1.00 21.98 339 ALA A C 1
ATOM 2604 O O . ALA A 1 339 ? 13.627 52.848 -13.885 1.00 21.98 339 ALA A O 1
ATOM 2605 N N . ILE A 1 340 ? 13.682 53.241 -16.104 1.00 26.94 340 ILE A N 1
ATOM 2606 C CA . ILE A 1 340 ? 13.807 51.878 -16.637 1.00 26.94 340 ILE A CA 1
ATOM 2607 C C . ILE A 1 340 ? 15.287 51.462 -16.654 1.00 26.94 340 ILE A C 1
ATOM 2609 O O . ILE A 1 340 ? 16.117 52.274 -17.060 1.00 26.94 340 ILE A O 1
ATOM 2613 N N . CYS A 1 341 ? 15.569 50.200 -16.319 1.00 31.97 341 CYS A N 1
ATOM 2614 C CA . CYS A 1 341 ? 16.536 49.324 -16.995 1.00 31.97 341 CYS A CA 1
ATOM 2615 C C . CYS A 1 341 ? 16.055 47.878 -16.851 1.00 31.97 341 CYS A C 1
ATOM 2617 O O . CYS A 1 341 ? 15.779 47.478 -15.697 1.00 31.97 341 CYS A O 1
#

Organism: Symbiodinium microadriaticum (NCBI:txid2951)